Protein 4XQ7 (pdb70)

Secondary structure (DSSP, 8-state):
--GGGS-GGGHHHHIIIIISPPHHHHHHHHHHHHHHHHHHHH--EE--EE-EEEEEEEHHHHHT---TT--EEEEEEEETT--SHHHHHHHHHHHHHHHHHHHTT-HHHHTTT-EEEEEE-SSS-EEEEEEE-TTT--EEEEEEEEE---S-S--TTPPPPHHHHHHHHHH---TTHHHHHHHHHSS-HHHHHHHHHHHHHIIIIIGGGSTTS-PPPHHHHHHHHHHHHHHHHSS-SS--HHHHHHHHHHHHHTGGG-EE---SS--S-SHHHHHHHHHHHTSSSPEEB-TT-TT-BTTTTS-HHHHHHHHHHHTTSGGGB-TTS-BPPPP--

Radius of gyration: 20.7 Å; Cα contacts (8 Å, |Δi|>4): 569; chains: 1; bounding box: 48×56×46 Å

Sequence (333 aa):
QELYSTPASRLDSFVAQWLQPHREWKEEVLDAVRTVEEFLRQEHFQGQDVRVLKVVKVGSFGNGTVLRSTREVELVAFLSCFHSFQEAAKHHK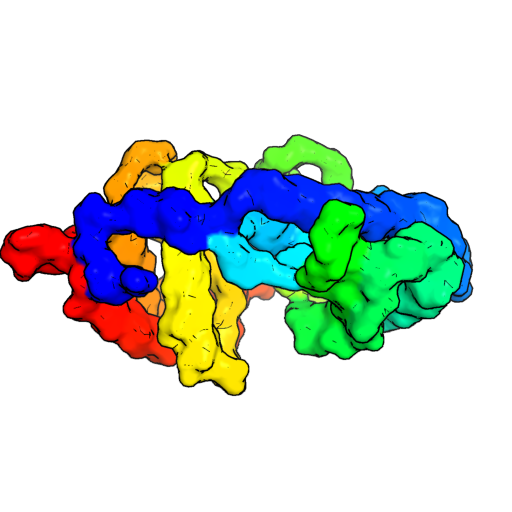DVLRLIWKTMWQSQDLLDLGLEDLRMEQRVPDALVFTIQTRGTAEPITVTIVPAYRALGPSLPNSQPPPEVYVSLIKACFPSFSELQRNFVKHRPTKLKSLLRLVKHWYQQYVKARSPRANLPPLYALELLTIYAWEMGTEEDENFMLDEGFTTVMDLLLEYEVICIYWTKYYTLHNAIIEDCVRKQLKKERPIILDPADPTLNVAEGYRWDIVAQRASQCLKQDCCYDNRENPISSWNV

Nearest PDB structures (foldseek):
  4xq7-assembly1_A  TM=1.003E+00  e=1.350E-68  Homo sapiens
  4rwo-assembly1_A  TM=9.395E-01  e=7.639E-34  Sus scrofa
  4ig8-assembly1_A  TM=9.219E-01  e=4.018E-33  Homo sapiens
  1px5-assembly2_B  TM=8.650E-01  e=1.734E-30  Sus scrofa
  1px5-assembly1_A  TM=8.543E-01  e=2.670E-28  Sus scrofa

Structure (mmC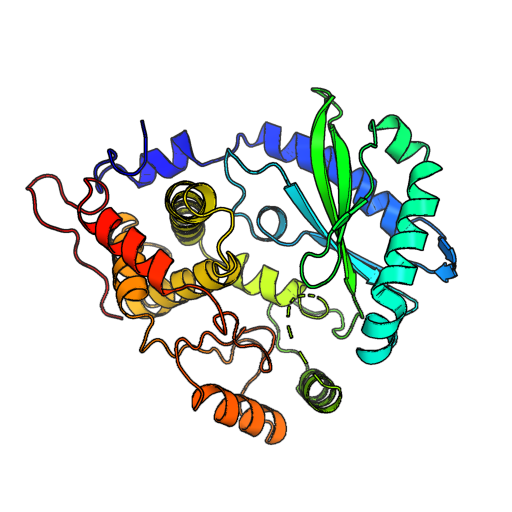IF, N/CA/C/O backbone):
data_4XQ7
#
_entry.id   4XQ7
#
_cell.length_a   54.800
_cell.length_b   57.620
_cell.length_c   64.790
_cell.angle_alpha   90.00
_cell.angle_beta   99.44
_cell.angle_gamma   90.00
#
_symmetry.space_group_name_H-M   'P 1 21 1'
#
loop_
_entity.id
_entity.type
_entity.pdbx_description
1 polymer "2'-5'-oligoadenylate synthase-like protein"
2 water water
#
loop_
_atom_site.group_PDB
_atom_site.id
_atom_site.type_symbol
_atom_site.label_atom_id
_atom_site.label_alt_id
_atom_site.label_comp_id
_atom_site.label_asym_id
_atom_site.label_entity_id
_atom_site.label_seq_id
_atom_site.pdbx_PDB_ins_code
_atom_site.Cartn_x
_atom_site.Cartn_y
_atom_site.Cartn_z
_atom_site.occupancy
_atom_site.B_iso_or_equiv
_atom_site.auth_seq_id
_atom_site.auth_comp_id
_atom_site.auth_asym_id
_atom_site.auth_atom_id
_atom_site.pdbx_PDB_model_num
ATOM 1 N N . GLN A 1 5 ? 49.587 56.759 52.372 1.00 41.94 5 GLN A N 1
ATOM 2 C CA . GLN A 1 5 ? 48.238 56.906 52.918 1.00 38.28 5 GLN A CA 1
ATOM 3 C C . GLN A 1 5 ? 47.537 55.571 53.050 1.00 34.87 5 GLN A C 1
ATOM 4 O O . GLN A 1 5 ? 47.701 54.690 52.206 1.00 30.33 5 GLN A O 1
ATOM 17 N N . GLU A 1 6 ? 46.735 55.427 54.103 1.00 26.64 6 GLU A N 1
ATOM 18 C CA . GLU A 1 6 ? 45.927 54.233 54.249 1.00 21.57 6 GLU A CA 1
ATOM 19 C C . GLU A 1 6 ? 44.551 54.544 54.818 1.00 14.25 6 GLU A C 1
ATOM 20 O O . GLU A 1 6 ? 44.287 55.647 55.317 1.00 16.22 6 GLU A O 1
ATOM 32 N N . LEU A 1 7 ? 43.663 53.560 54.741 1.00 16.99 7 LEU A N 1
ATOM 33 C CA . LEU A 1 7 ? 42.280 53.769 55.149 1.00 13.71 7 LEU A CA 1
ATOM 34 C C . LEU A 1 7 ? 42.127 54.329 56.559 1.00 13.47 7 LEU A C 1
ATOM 35 O O . LEU A 1 7 ? 41.368 55.272 56.779 1.00 15.68 7 LEU A O 1
ATOM 51 N N . TYR A 1 8 ? 42.841 53.760 57.519 1.00 13.64 8 TYR A N 1
ATOM 52 C CA . TYR A 1 8 ? 42.628 54.111 58.918 1.00 14.69 8 TYR A CA 1
ATOM 53 C C . TYR A 1 8 ? 43.052 55.548 59.199 1.00 18.57 8 TYR A C 1
ATOM 54 O O . TYR A 1 8 ? 42.566 56.151 60.154 1.00 22.22 8 TYR A O 1
ATOM 72 N N . SER A 1 9 ? 43.940 56.084 58.370 1.00 17.33 9 SER A N 1
ATOM 73 C CA . SER A 1 9 ? 44.406 57.461 58.545 1.00 17.04 9 SER A CA 1
ATOM 74 C C . SER A 1 9 ? 43.724 58.423 57.567 1.00 17.09 9 SER A C 1
ATOM 75 O O . SER A 1 9 ? 44.138 59.593 57.441 1.00 20.69 9 SER A O 1
ATOM 83 N N . THR A 1 10 ? 42.676 57.938 56.904 1.00 14.75 10 THR A N 1
ATOM 84 C CA . THR A 1 10 ? 41.857 58.757 56.006 1.00 14.32 10 THR A CA 1
ATOM 85 C C . THR A 1 10 ? 40.620 59.283 56.732 1.00 14.39 10 THR A C 1
ATOM 86 O O . THR A 1 10 ? 39.821 58.496 57.209 1.00 14.48 10 THR A O 1
ATOM 97 N N . PRO A 1 11 ? 40.477 60.609 56.857 1.00 15.40 11 PRO A N 1
ATOM 98 C CA . PRO A 1 11 ? 39.273 61.157 57.493 1.00 15.50 11 PRO A CA 1
ATOM 99 C C . PRO A 1 11 ? 38.024 60.703 56.764 1.00 14.47 11 PRO A C 1
ATOM 100 O O . PRO A 1 11 ? 38.059 60.548 55.558 1.00 15.21 11 PRO A O 1
ATOM 111 N N . ALA A 1 12 ? 36.946 60.486 57.503 1.00 18.23 12 ALA A N 1
ATOM 112 C CA . ALA A 1 12 ? 35.688 60.076 56.912 1.00 15.93 12 ALA A CA 1
ATOM 113 C C . ALA A 1 12 ? 35.303 60.974 55.735 1.00 15.06 12 ALA A C 1
ATOM 114 O O . ALA A 1 12 ? 34.791 60.481 54.712 1.00 15.89 12 ALA A O 1
ATOM 121 N N . SER A 1 13 ? 35.578 62.270 55.876 1.00 14.94 13 SER A N 1
ATOM 122 C CA . SER A 1 13 ? 35.185 63.251 54.875 1.00 15.83 13 SER A CA 1
ATOM 123 C C . SER A 1 13 ? 35.949 63.083 53.569 1.00 19.56 13 SER A C 1
ATOM 124 O O . SER A 1 13 ? 35.555 63.638 52.545 1.00 24.88 13 SER A O 1
ATOM 132 N N . ARG A 1 14 ? 37.025 62.298 53.594 1.00 18.15 14 ARG A N 1
ATOM 133 C CA . ARG A 1 14 ? 37.858 62.121 52.412 1.00 16.98 14 ARG A CA 1
ATOM 134 C C . ARG A 1 14 ? 37.745 60.720 51.810 1.00 14.87 14 ARG A C 1
ATOM 135 O O . ARG A 1 14 ? 38.513 60.340 50.921 1.00 15.54 14 ARG A O 1
ATOM 156 N N . LEU A 1 15 ? 36.771 59.943 52.255 1.00 14.48 15 LEU A N 1
ATOM 157 C CA . LEU A 1 15 ? 36.706 58.563 51.777 1.00 11.91 15 LEU A CA 1
ATOM 158 C C . LEU A 1 15 ? 36.350 58.440 50.291 1.00 12.00 15 LEU A C 1
ATOM 159 O O . LEU A 1 15 ? 36.815 57.518 49.646 1.00 12.49 15 LEU A O 1
ATOM 175 N N . ASP A 1 16 ? 35.493 59.315 49.770 1.00 14.08 16 ASP A N 1
ATOM 176 C CA . ASP A 1 16 ? 35.155 59.270 48.349 1.00 14.08 16 ASP A CA 1
ATOM 177 C C . ASP A 1 16 ? 36.447 59.404 47.521 1.00 14.32 16 ASP A C 1
ATOM 178 O O . ASP A 1 16 ? 36.663 58.666 46.575 1.00 13.50 16 ASP A O 1
ATOM 187 N N . SER A 1 17 ? 37.296 60.366 47.895 1.00 14.83 17 SER A N 1
ATOM 188 C CA . SER A 1 17 ? 38.547 60.606 47.176 1.00 14.37 17 SER A CA 1
ATOM 189 C C . SER A 1 17 ? 39.500 59.441 47.327 1.00 13.72 17 SER A C 1
ATOM 190 O O . SER A 1 17 ? 40.162 59.050 46.369 1.00 14.06 17 SER A O 1
ATOM 198 N N . PHE A 1 18 ? 39.560 58.872 48.525 1.00 17.37 18 PHE A N 1
ATOM 199 C CA . PHE A 1 18 ? 40.396 57.706 48.769 1.00 15.37 18 PHE A CA 1
ATOM 200 C C . PHE A 1 18 ? 39.991 56.557 47.860 1.00 12.72 18 PHE A C 1
ATOM 201 O O . PHE A 1 18 ? 40.837 55.929 47.231 1.00 13.08 18 PHE A O 1
ATOM 218 N N . VAL A 1 19 ? 38.701 56.243 47.809 1.00 11.98 19 VAL A N 1
ATOM 219 C CA . VAL A 1 19 ? 38.264 55.138 46.964 1.00 11.18 19 VAL A CA 1
ATOM 220 C C . VAL A 1 19 ? 38.616 55.415 45.506 1.00 11.96 19 VAL A C 1
ATOM 221 O O . VAL A 1 19 ? 39.185 54.566 44.840 1.00 13.21 19 VAL A O 1
ATOM 234 N N . ALA A 1 20 ? 38.320 56.621 45.029 1.00 12.07 20 ALA A N 1
ATOM 235 C CA . ALA A 1 20 ? 38.526 56.973 43.640 1.00 13.54 20 ALA A CA 1
ATOM 236 C C . ALA A 1 20 ? 39.991 56.969 43.253 1.00 16.17 20 ALA A C 1
ATOM 237 O O . ALA A 1 20 ? 40.342 56.582 42.142 1.00 19.01 20 ALA A O 1
ATOM 244 N N . GLN A 1 21 ? 40.843 57.458 44.148 1.00 14.15 21 GLN A N 1
ATOM 245 C CA . GLN A 1 21 ? 42.228 57.696 43.776 1.00 14.92 21 GLN A CA 1
ATOM 246 C C . GLN A 1 21 ? 43.157 56.571 44.190 1.00 13.20 21 GLN A C 1
ATOM 247 O O . GLN A 1 21 ? 44.201 56.400 43.540 1.00 15.89 21 GLN A O 1
ATOM 261 N N . TRP A 1 22 ? 42.806 55.822 45.242 1.00 12.89 22 TRP A N 1
ATOM 262 C CA . TRP A 1 22 ? 43.670 54.744 45.737 1.00 12.90 22 TRP A CA 1
ATOM 263 C C . TRP A 1 22 ? 43.168 53.341 45.451 1.00 12.39 22 TRP A C 1
ATOM 264 O O . TRP A 1 22 ? 43.981 52.418 45.352 1.00 13.04 22 TRP A O 1
ATOM 285 N N . LEU A 1 23 ? 41.855 53.154 45.357 1.00 12.29 23 LEU A N 1
ATOM 286 C CA . LEU A 1 23 ? 41.306 51.812 45.247 1.00 9.00 23 LEU A CA 1
ATOM 287 C C . LEU A 1 23 ? 40.867 51.435 43.828 1.00 12.17 23 LEU A C 1
ATOM 288 O O . LEU A 1 23 ? 40.717 50.253 43.522 1.00 13.38 23 LEU A O 1
ATOM 304 N N . GLN A 1 24 ? 40.601 52.417 42.976 1.00 12.25 24 GLN A N 1
ATOM 305 C CA . GLN A 1 24 ? 40.181 52.107 41.615 1.00 10.67 24 GLN A CA 1
ATOM 306 C C . GLN A 1 24 ? 41.371 51.635 40.772 1.00 10.92 24 GLN A C 1
ATOM 307 O O . GLN A 1 24 ? 42.457 52.209 40.822 1.00 12.82 24 GLN A O 1
ATOM 321 N N . PRO A 1 25 ? 41.181 50.546 40.018 1.00 9.33 25 PRO A N 1
ATOM 322 C CA . PRO A 1 25 ? 42.237 50.175 39.081 1.00 9.08 25 PRO A CA 1
ATOM 323 C C . PRO A 1 25 ? 42.252 51.132 37.905 1.00 9.84 25 PRO A C 1
ATOM 324 O O . PRO A 1 25 ? 41.225 51.719 37.583 1.00 10.83 25 PRO A O 1
ATOM 335 N N . HIS A 1 26 ? 43.395 51.275 37.259 1.00 9.63 26 HIS A N 1
ATOM 336 C CA . HIS A 1 26 ? 43.454 52.037 36.042 1.00 10.59 26 HIS A CA 1
ATOM 337 C C . HIS A 1 26 ? 42.610 51.358 34.967 1.00 11.35 26 HIS A C 1
ATOM 338 O O . HIS A 1 26 ? 42.716 50.168 34.768 1.00 10.86 26 HIS A O 1
ATOM 352 N N . ARG A 1 27 ? 41.787 52.117 34.263 1.00 11.79 27 ARG A N 1
ATOM 353 C CA . ARG A 1 27 ? 40.887 51.524 33.296 1.00 12.24 27 ARG A CA 1
ATOM 354 C C . ARG A 1 27 ? 41.607 50.774 32.159 1.00 11.78 27 ARG A C 1
ATOM 355 O O . ARG A 1 27 ? 41.089 49.785 31.654 1.00 11.45 27 ARG A O 1
ATOM 365 N N . GLU A 1 28 ? 42.792 51.228 31.769 1.00 11.85 28 GLU A N 1
ATOM 366 C CA . GLU A 1 28 ? 43.526 50.594 30.681 1.00 11.92 28 GLU A CA 1
ATOM 367 C C . GLU A 1 28 ? 44.185 49.308 31.185 1.00 10.36 28 GLU A C 1
ATOM 368 O O . GLU A 1 28 ? 44.344 48.367 30.428 1.00 10.26 28 GLU A O 1
ATOM 380 N N . TRP A 1 29 ? 44.581 49.284 32.448 1.00 9.50 29 TRP A N 1
ATOM 381 C CA . TRP A 1 29 ? 45.088 48.057 33.046 1.00 8.49 29 TRP A CA 1
ATOM 382 C C . TRP A 1 29 ? 43.986 47.019 33.062 1.00 11.98 29 TRP A C 1
ATOM 383 O O . TRP A 1 29 ? 44.218 45.864 32.709 1.00 11.26 29 TRP A O 1
ATOM 404 N N . LYS A 1 30 ? 42.775 47.424 33.431 1.00 8.23 30 LYS A N 1
ATOM 405 C CA . LYS A 1 30 ? 41.658 46.473 33.483 1.00 8.25 30 LYS A CA 1
ATOM 406 C C . LYS A 1 30 ? 41.416 45.910 32.075 1.00 11.57 30 LYS A C 1
ATOM 407 O O . LYS A 1 30 ? 41.221 44.702 31.896 1.00 10.41 30 LYS A O 1
ATOM 426 N N . GLU A 1 31 ? 41.470 46.766 31.068 1.00 10.72 31 GLU A N 1
ATOM 427 C CA . GLU A 1 31 ? 41.221 46.325 29.695 1.00 9.99 31 GLU A CA 1
ATOM 428 C C . GLU A 1 31 ? 42.326 45.364 29.250 1.00 10.82 31 GLU A C 1
ATOM 429 O O . GLU A 1 31 ? 42.063 44.399 28.535 1.00 12.78 31 GLU A O 1
ATOM 441 N N . GLU A 1 32 ? 43.552 45.615 29.695 1.00 11.43 32 GLU A N 1
ATOM 442 C CA . GLU A 1 32 ? 44.695 44.757 29.383 1.00 10.99 32 GLU A CA 1
ATOM 443 C C . GLU A 1 32 ? 44.451 43.363 29.932 1.00 9.86 32 GLU A C 1
ATOM 444 O O . GLU A 1 32 ? 44.673 42.345 29.250 1.00 11.05 32 GLU A O 1
ATOM 456 N N . VAL A 1 33 ? 43.972 43.316 31.172 1.00 8.60 33 VAL A N 1
ATOM 457 C CA . VAL A 1 33 ? 43.678 42.049 31.794 1.00 7.14 33 VAL A CA 1
ATOM 458 C C . VAL A 1 33 ? 42.538 41.350 31.079 1.00 10.09 33 VAL A C 1
ATOM 459 O O . VAL A 1 33 ? 42.640 40.156 30.763 1.00 11.37 33 VAL A O 1
ATOM 472 N N . LEU A 1 34 ? 41.450 42.065 30.816 1.00 9.77 34 LEU A N 1
ATOM 473 C CA . LEU A 1 34 ? 40.314 41.410 30.167 1.00 9.96 34 LEU A CA 1
ATOM 474 C C . LEU A 1 34 ? 40.644 40.921 28.766 1.00 11.12 34 LEU A C 1
ATOM 475 O O . LEU A 1 34 ? 40.089 39.917 28.338 1.00 12.28 34 LEU A O 1
ATOM 491 N N . ASP A 1 35 ? 41.524 41.622 28.044 1.00 10.18 35 ASP A N 1
ATOM 492 C CA . ASP A 1 35 ? 41.966 41.168 26.721 1.00 10.97 35 ASP A CA 1
ATOM 493 C C . ASP A 1 35 ? 42.640 39.780 26.792 1.00 11.62 35 ASP A C 1
ATOM 494 O O . ASP A 1 35 ? 42.445 38.936 25.902 1.00 12.45 35 ASP A O 1
ATOM 503 N N . ALA A 1 36 ? 43.436 39.546 27.830 1.00 9.46 36 ALA A N 1
ATOM 504 C CA . ALA A 1 36 ? 44.091 38.256 27.983 1.00 9.74 36 ALA A CA 1
ATOM 505 C C . ALA A 1 36 ? 43.086 37.194 28.388 1.00 9.76 36 ALA A C 1
ATOM 506 O O . ALA A 1 36 ? 43.089 36.074 27.848 1.00 10.34 36 ALA A O 1
ATOM 513 N N . VAL A 1 37 ? 42.201 37.543 29.309 1.00 9.61 37 VAL A N 1
ATOM 514 C CA . VAL A 1 37 ? 41.179 36.619 29.782 1.00 10.34 37 VAL A CA 1
ATOM 515 C C . VAL A 1 37 ? 40.240 36.214 28.648 1.00 9.97 37 VAL A C 1
ATOM 516 O O . VAL A 1 37 ? 39.773 35.058 28.621 1.00 10.55 37 VAL A O 1
ATOM 529 N N . ARG A 1 38 ? 39.960 37.124 27.716 1.00 9.86 38 ARG A N 1
ATOM 530 C CA . ARG A 1 38 ? 39.114 36.813 26.577 1.00 9.56 38 ARG A CA 1
ATOM 531 C C . ARG A 1 38 ? 39.635 35.594 25.813 1.00 11.28 38 ARG A C 1
ATOM 532 O O . ARG A 1 38 ? 38.855 34.777 25.341 1.00 13.16 38 ARG A O 1
ATOM 553 N N . THR A 1 39 ? 40.950 35.457 25.720 1.00 10.70 39 THR A N 1
ATOM 554 C CA . THR A 1 39 ? 41.541 34.345 25.002 1.00 12.89 39 THR A CA 1
ATOM 555 C C . THR A 1 39 ? 41.242 33.038 25.734 1.00 11.84 39 THR A C 1
ATOM 556 O O . THR A 1 39 ? 41.013 32.005 25.106 1.00 12.08 39 THR A O 1
ATOM 567 N N . VAL A 1 40 ? 41.264 33.065 27.059 1.00 11.01 40 VAL A N 1
ATOM 568 C CA . VAL A 1 40 ? 40.878 31.881 27.843 1.00 10.64 40 VAL A CA 1
ATOM 569 C C . VAL A 1 40 ? 39.392 31.547 27.591 1.00 9.39 40 VAL A C 1
ATOM 570 O O . VAL A 1 40 ? 39.015 30.373 27.399 1.00 10.30 40 VAL A O 1
ATOM 583 N N . GLU A 1 41 ? 38.545 32.562 27.632 1.00 9.15 41 GLU A N 1
ATOM 584 C CA . GLU A 1 41 ? 37.116 32.385 27.425 1.00 8.12 41 GLU A CA 1
ATOM 585 C C . GLU A 1 41 ? 36.852 31.788 26.063 1.00 11.31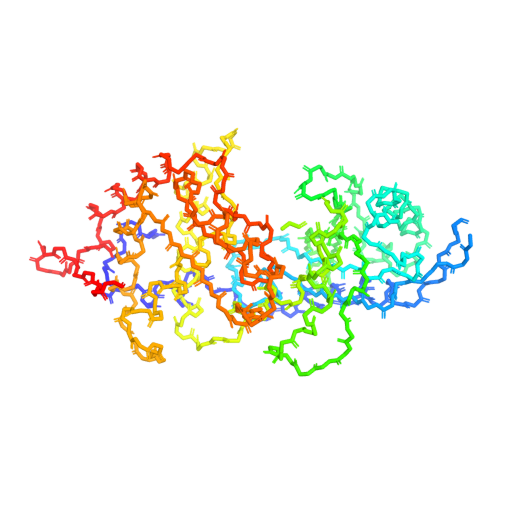 41 GLU A C 1
ATOM 586 O O . GLU A 1 41 ? 36.036 30.875 25.944 1.00 11.67 41 GLU A O 1
ATOM 598 N N . GLU A 1 42 ? 37.531 32.311 25.036 1.00 11.03 42 GLU A N 1
ATOM 599 C CA . GLU A 1 42 ? 37.363 31.808 23.674 1.00 12.77 42 GLU A CA 1
ATOM 600 C C . GLU A 1 42 ? 37.847 30.355 23.559 1.00 10.36 42 GLU A C 1
ATOM 601 O O . GLU A 1 42 ? 37.199 29.524 22.910 1.00 12.64 42 GLU A O 1
ATOM 613 N N . PHE A 1 43 ? 38.966 30.060 24.196 1.00 9.91 43 PHE A N 1
ATOM 614 C CA . PHE A 1 43 ? 39.484 28.710 24.216 1.00 10.29 43 PHE A CA 1
ATOM 615 C C . PHE A 1 43 ? 38.442 27.770 24.772 1.00 10.90 43 PHE A C 1
ATOM 616 O O . PHE A 1 43 ? 38.130 26.754 24.152 1.00 12.35 43 PHE A O 1
ATOM 633 N N . LEU A 1 44 ? 37.882 28.123 25.919 1.00 11.43 44 LEU A N 1
ATOM 634 C CA . LEU A 1 44 ? 36.930 27.249 26.555 1.00 9.00 44 LEU A CA 1
ATOM 635 C C . LEU A 1 44 ? 35.705 27.020 25.673 1.00 11.56 44 LEU A C 1
ATOM 636 O O . LEU A 1 44 ? 35.234 25.891 25.564 1.00 12.73 44 LEU A O 1
ATOM 652 N N . ARG A 1 45 ? 35.170 28.083 25.069 1.00 10.45 45 ARG A N 1
ATOM 653 C CA . ARG A 1 45 ? 33.974 27.944 24.259 1.00 12.08 45 ARG A CA 1
ATOM 654 C C . ARG A 1 45 ? 34.203 27.155 22.972 1.00 15.40 45 ARG A C 1
ATOM 655 O O . ARG A 1 45 ? 33.311 26.477 22.506 1.00 13.50 45 ARG A O 1
ATOM 676 N N . GLN A 1 46 ? 35.392 27.263 22.387 1.00 12.88 46 GLN A N 1
ATOM 677 C CA . GLN A 1 46 ? 35.638 26.696 21.066 1.00 13.82 46 GLN A CA 1
ATOM 678 C C . GLN A 1 46 ? 36.223 25.280 21.061 1.00 13.64 46 GLN A C 1
ATOM 679 O O . GLN A 1 46 ? 36.110 24.576 20.066 1.00 15.54 46 GLN A O 1
ATOM 693 N N . GLU A 1 47 ? 36.846 24.870 22.165 1.00 14.39 47 GLU A N 1
ATOM 694 C CA . GLU A 1 47 ? 37.589 23.622 22.187 1.00 15.14 47 GLU A CA 1
ATOM 695 C C . GLU A 1 47 ? 36.683 22.396 22.279 1.00 15.55 47 GLU A C 1
ATOM 696 O O . GLU A 1 47 ? 35.764 22.357 23.090 1.00 13.87 47 GLU A O 1
ATOM 708 N N . HIS A 1 48 ? 36.954 21.403 21.432 1.00 17.32 48 HIS A N 1
ATOM 709 C CA . HIS A 1 48 ? 36.316 20.105 21.541 1.00 17.03 48 HIS A CA 1
ATOM 710 C C . HIS A 1 48 ? 37.157 19.260 22.469 1.00 18.66 48 HIS A C 1
ATOM 711 O O . HIS A 1 48 ? 38.136 18.644 22.048 1.00 21.49 48 HIS A O 1
ATOM 725 N N . PHE A 1 49 ? 36.790 19.257 23.744 1.00 14.24 49 PHE A N 1
ATOM 726 C CA . PHE A 1 49 ? 37.540 18.537 24.755 1.00 14.66 49 PHE A CA 1
ATOM 727 C C . PHE A 1 49 ? 37.312 17.033 24.613 1.00 18.30 49 PHE A C 1
ATOM 728 O O . PHE A 1 49 ? 36.177 16.570 24.455 1.00 18.38 49 PHE A O 1
ATOM 745 N N . GLN A 1 50 ? 38.389 16.260 24.666 1.00 17.31 50 GLN A N 1
ATOM 746 C CA . GLN A 1 50 ? 38.270 14.835 24.410 1.00 18.87 50 GLN A CA 1
ATOM 747 C C . GLN A 1 50 ? 38.356 14.094 25.722 1.00 24.35 50 GLN A C 1
ATOM 748 O O . GLN A 1 50 ? 39.438 13.815 26.208 1.00 26.27 50 GLN A O 1
ATOM 762 N N . GLY A 1 51 ? 37.179 13.815 26.294 1.00 33.24 51 GLY A N 1
ATOM 763 C CA . GLY A 1 51 ? 37.070 13.140 27.574 1.00 30.26 51 GLY A CA 1
ATOM 764 C C . GLY A 1 51 ? 37.320 11.646 27.491 1.00 22.91 51 GLY A C 1
ATOM 765 O O . GLY A 1 51 ? 36.558 10.858 26.882 1.00 24.28 51 GLY A O 1
ATOM 769 N N . GLN A 1 57 ? 33.678 10.986 26.184 1.00 37.31 57 GLN A N 1
ATOM 770 C CA . GLN A 1 57 ? 32.818 11.669 25.219 1.00 37.91 57 GLN A CA 1
ATOM 771 C C . GLN A 1 57 ? 33.422 13.002 24.786 1.00 35.50 57 GLN A C 1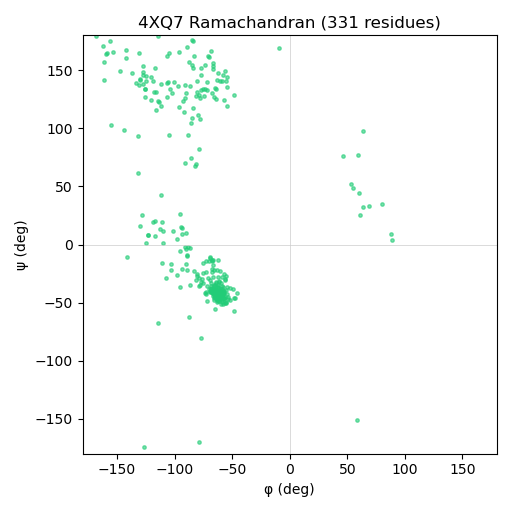
ATOM 772 O O . GLN A 1 57 ? 34.387 13.457 25.405 1.00 38.00 57 GLN A O 1
ATOM 778 N N . ASP A 1 58 ? 32.836 13.601 23.731 1.00 21.03 58 ASP A N 1
ATOM 779 C CA . ASP A 1 58 ? 33.171 14.942 23.207 1.00 26.94 58 ASP A CA 1
ATOM 780 C C . ASP A 1 58 ? 32.554 16.043 24.064 1.00 29.58 58 ASP A C 1
ATOM 781 O O . ASP A 1 58 ? 31.353 16.314 23.980 1.00 30.77 58 ASP A O 1
ATOM 786 N N . VAL A 1 59 ? 33.381 16.733 24.819 1.00 15.86 59 VAL A N 1
ATOM 787 C CA . VAL A 1 59 ? 32.886 17.602 25.855 1.00 15.21 59 VAL A CA 1
ATOM 788 C C . VAL A 1 59 ? 33.024 19.052 25.419 1.00 15.02 59 VAL A C 1
ATOM 789 O O . VAL A 1 59 ? 34.026 19.437 24.834 1.00 15.11 59 VAL A O 1
ATOM 801 N N . ARG A 1 60 ? 32.015 19.861 25.721 1.00 14.07 60 ARG A N 1
ATOM 802 C CA . ARG A 1 60 ? 32.061 21.282 25.402 1.00 13.36 60 ARG A CA 1
ATOM 803 C C . ARG A 1 60 ? 31.758 22.114 26.631 1.00 12.99 60 ARG A C 1
ATOM 804 O O . ARG A 1 60 ? 31.013 21.705 27.514 1.00 13.75 60 ARG A O 1
ATOM 825 N N . VAL A 1 61 ? 32.359 23.294 26.680 1.00 11.02 61 VAL A N 1
ATOM 826 C CA . VAL A 1 61 ? 31.943 24.335 27.609 1.00 10.99 61 VAL A CA 1
ATOM 827 C C . VAL A 1 61 ? 30.929 25.172 26.875 1.00 10.62 61 VAL A C 1
ATOM 828 O O . VAL A 1 61 ? 31.249 25.832 25.882 1.00 15.03 61 VAL A O 1
ATOM 841 N N . LEU A 1 62 ? 29.688 25.131 27.352 1.00 12.35 62 LEU A N 1
ATOM 842 C CA . LEU A 1 62 ? 28.575 25.749 26.643 1.00 14.06 62 LEU A CA 1
ATOM 843 C C . LEU A 1 62 ? 28.445 27.224 26.924 1.00 15.65 62 LEU A C 1
ATOM 844 O O . LEU A 1 62 ? 27.849 27.939 26.135 1.00 16.87 62 LEU A O 1
ATOM 860 N N . LYS A 1 63 ? 28.987 27.670 28.061 1.00 12.89 63 LYS A N 1
ATOM 861 C CA . LYS A 1 63 ? 28.921 29.064 28.456 1.00 12.69 63 LYS A CA 1
ATOM 862 C C . LYS A 1 63 ? 29.999 29.310 29.503 1.00 14.90 63 LYS A C 1
ATOM 863 O O . LYS A 1 63 ? 30.255 28.443 30.344 1.00 11.98 63 LYS A O 1
ATOM 882 N N . VAL A 1 64 ? 30.639 30.473 29.429 1.00 13.30 64 VAL A N 1
ATOM 883 C CA . VAL A 1 64 ? 31.669 30.905 30.391 1.00 11.89 64 VAL A CA 1
ATOM 884 C C . VAL A 1 64 ? 31.258 32.246 30.936 1.00 11.48 64 VAL A C 1
ATOM 885 O O . VAL A 1 64 ? 30.835 33.130 30.172 1.00 15.53 64 VAL A O 1
ATOM 898 N N . VAL A 1 65 ? 31.340 32.396 32.254 1.00 10.00 65 VAL A N 1
ATOM 899 C CA . VAL A 1 65 ? 30.933 33.639 32.878 1.00 10.77 65 VAL A CA 1
ATOM 900 C C . VAL A 1 65 ? 32.009 34.097 33.831 1.00 12.08 65 VAL A C 1
ATOM 901 O O . VAL A 1 65 ? 32.598 33.312 34.587 1.00 12.27 65 VAL A O 1
ATOM 914 N N . LYS A 1 66 ? 32.271 35.388 33.780 1.00 11.10 66 LYS A N 1
ATOM 915 C CA . LYS A 1 66 ? 33.176 36.003 34.743 1.00 10.81 66 LYS A CA 1
ATOM 916 C C . LYS A 1 66 ? 32.410 36.246 36.032 1.00 9.66 66 LYS A C 1
ATOM 917 O O . LYS A 1 66 ? 31.309 36.785 36.001 1.00 12.84 66 LYS A O 1
ATOM 936 N N . VAL A 1 67 ? 32.986 35.850 37.160 1.00 9.04 67 VAL A N 1
ATOM 937 C CA . VAL A 1 67 ? 32.359 36.039 38.453 1.00 11.04 67 VAL A CA 1
ATOM 938 C C . VAL A 1 67 ? 33.339 36.762 39.356 1.00 10.56 67 VAL A C 1
ATOM 939 O O . VAL A 1 67 ? 34.387 37.225 38.891 1.00 10.73 67 VAL A O 1
ATOM 952 N N . GLY A 1 68 ? 32.991 36.914 40.626 1.00 11.77 68 GLY A N 1
ATOM 953 C CA . GLY A 1 68 ? 33.827 37.710 41.521 1.00 14.01 68 GLY A CA 1
ATOM 954 C C . GLY A 1 68 ? 33.990 39.131 41.019 1.00 10.49 68 GLY A C 1
ATOM 955 O O . GLY A 1 68 ? 33.103 39.646 40.343 1.00 10.13 68 GLY A O 1
ATOM 959 N N . SER A 1 69 ? 35.129 39.748 41.349 1.00 9.13 69 SER A N 1
ATOM 960 C CA . SER A 1 69 ? 35.273 41.196 41.208 1.00 8.73 69 SER A CA 1
ATOM 961 C C . SER A 1 69 ? 35.190 41.613 39.735 1.00 9.76 69 SER A C 1
ATOM 962 O O . SER A 1 69 ? 34.571 42.641 39.432 1.00 11.36 69 SER A O 1
ATOM 970 N N . PHE A 1 70 ? 35.759 40.832 38.815 1.00 12.56 70 PHE A N 1
ATOM 971 C CA . PHE A 1 70 ? 35.710 41.202 37.402 1.00 12.99 70 PHE A CA 1
ATOM 972 C C . PHE A 1 70 ? 34.318 41.004 36.824 1.00 16.37 70 PHE A C 1
ATOM 973 O O . PHE A 1 70 ? 33.927 41.647 35.853 1.00 16.65 70 PHE A O 1
ATOM 990 N N . GLY A 1 71 ? 33.553 40.134 37.455 1.00 11.68 71 GLY A N 1
ATOM 991 C CA . GLY A 1 71 ? 32.199 39.897 37.033 1.00 11.68 71 GLY A CA 1
ATOM 992 C C . GLY A 1 71 ? 31.197 40.925 37.533 1.00 10.18 71 GLY A C 1
ATOM 993 O O . GLY A 1 71 ? 30.189 41.169 36.871 1.00 11.69 71 GLY A O 1
ATOM 997 N N . ASN A 1 72 ? 31.441 41.513 38.700 1.00 11.10 72 ASN A N 1
ATOM 998 C CA . ASN A 1 72 ? 30.434 42.385 39.304 1.00 10.35 72 ASN A CA 1
ATOM 999 C C . ASN A 1 72 ? 30.868 43.843 39.473 1.00 11.07 72 ASN A C 1
ATOM 1000 O O . ASN A 1 72 ? 30.149 44.644 40.046 1.00 13.58 72 ASN A O 1
ATOM 1011 N N . GLY A 1 73 ? 32.029 44.190 38.925 1.00 12.94 73 GLY A N 1
ATOM 1012 C CA . GLY A 1 73 ? 32.414 45.576 38.857 1.00 10.95 73 GLY A CA 1
ATOM 1013 C C . GLY A 1 73 ? 32.985 46.141 40.146 1.00 13.26 73 GLY A C 1
ATOM 1014 O O . GLY A 1 73 ? 32.755 47.306 40.467 1.00 14.94 73 GLY A O 1
ATOM 1018 N N . THR A 1 74 ? 33.717 45.315 40.888 1.00 11.81 74 THR A N 1
ATOM 1019 C CA . THR A 1 74 ? 34.325 45.743 42.145 1.00 10.69 74 THR A CA 1
ATOM 1020 C C . THR A 1 74 ? 35.819 45.424 42.173 1.00 9.84 74 THR A C 1
ATOM 1021 O O . THR A 1 74 ? 36.428 45.277 43.233 1.00 13.73 74 THR A O 1
ATOM 1032 N N . VAL A 1 75 ? 36.418 45.338 40.998 1.00 10.28 75 VAL A N 1
ATOM 1033 C CA . VAL A 1 75 ? 37.868 45.182 40.884 1.00 9.40 75 VAL A CA 1
ATOM 1034 C C . VAL A 1 75 ? 38.572 46.302 41.645 1.00 9.54 75 VAL A C 1
ATOM 1035 O O . VAL A 1 75 ? 38.202 47.466 41.534 1.00 10.33 75 VAL A O 1
ATOM 1048 N N . LEU A 1 76 ? 39.613 45.930 42.407 1.00 9.27 76 LEU A N 1
ATOM 1049 C CA . LEU A 1 76 ? 40.408 46.855 43.161 1.00 9.71 76 LEU A CA 1
ATOM 1050 C C . LEU A 1 76 ? 41.769 47.031 42.504 1.00 9.54 76 LEU A C 1
ATOM 1051 O O . LEU A 1 76 ? 42.193 46.190 41.712 1.00 9.02 76 LEU A O 1
ATOM 1067 N N . ARG A 1 77 ? 42.443 48.112 42.875 1.00 10.05 77 ARG A N 1
ATOM 1068 C CA . ARG A 1 77 ? 43.844 48.307 42.510 1.00 10.05 77 ARG A CA 1
ATOM 1069 C C . ARG A 1 77 ? 44.662 47.045 42.738 1.00 12.60 77 ARG A C 1
ATOM 1070 O O . ARG A 1 77 ? 45.525 46.706 41.930 1.00 9.32 77 ARG A O 1
ATOM 1091 N N . SER A 1 78 ? 44.416 46.374 43.865 1.00 9.58 78 SER A N 1
ATOM 1092 C CA . SER A 1 78 ? 45.213 45.206 44.243 1.00 9.28 78 SER A CA 1
ATOM 1093 C C . SER A 1 78 ? 44.754 43.857 43.667 1.00 9.79 78 SER A C 1
ATOM 1094 O O . SER A 1 78 ? 45.421 42.834 43.889 1.00 12.52 78 SER A O 1
ATOM 1102 N N . THR A 1 79 ? 43.647 43.833 42.931 1.00 8.73 79 THR A N 1
ATOM 1103 C CA . THR A 1 79 ? 43.123 42.557 42.393 1.00 8.92 79 THR A CA 1
ATOM 1104 C C . THR A 1 79 ? 44.063 41.945 41.369 1.00 10.39 79 THR A C 1
ATOM 1105 O O . THR A 1 79 ? 44.418 42.599 40.394 1.00 11.41 79 THR A O 1
ATOM 1116 N N . ARG A 1 80 ? 44.436 40.672 41.570 1.00 9.69 80 ARG A N 1
ATOM 1117 C CA . ARG A 1 80 ? 45.320 39.981 40.625 1.00 9.49 80 ARG A CA 1
ATOM 1118 C C . ARG A 1 80 ? 44.782 38.616 40.208 1.00 12.74 80 ARG A C 1
ATOM 1119 O O . ARG A 1 80 ? 45.543 37.789 39.710 1.00 13.76 80 ARG A O 1
ATOM 1140 N N . GLU A 1 81 ? 43.500 38.362 40.453 1.00 8.65 81 GLU A N 1
ATOM 1141 C CA . GLU A 1 81 ? 42.852 37.130 40.031 1.00 9.39 81 GLU A CA 1
ATOM 1142 C C . GLU A 1 81 ? 41.545 37.421 39.293 1.00 12.24 81 GLU A C 1
ATOM 1143 O O . GLU A 1 81 ? 40.797 38.331 39.680 1.00 12.74 81 GLU A O 1
ATOM 1155 N N . VAL A 1 82 ? 41.270 36.632 38.255 1.00 8.10 82 VAL A N 1
ATOM 1156 C CA . VAL A 1 82 ? 40.042 36.705 37.498 1.00 7.36 82 VAL A CA 1
ATOM 1157 C C . VAL A 1 82 ? 39.363 35.341 37.605 1.00 10.06 82 VAL A C 1
ATOM 1158 O O . VAL A 1 82 ? 39.954 34.312 37.268 1.00 10.70 82 VAL A O 1
ATOM 1171 N N . GLU A 1 83 ? 38.121 35.333 38.064 1.00 8.63 83 GLU A N 1
ATOM 1172 C CA . GLU A 1 83 ? 37.396 34.091 38.308 1.00 8.56 83 GLU A CA 1
ATOM 1173 C C . GLU A 1 83 ? 36.407 33.808 37.187 1.00 10.58 83 GLU A C 1
ATOM 1174 O O . GLU A 1 83 ? 35.602 34.691 36.827 1.00 10.87 83 GLU A O 1
ATOM 1186 N N . LEU A 1 84 ? 36.452 32.581 36.666 1.00 8.75 84 LEU A N 1
ATOM 1187 C CA . LEU A 1 84 ? 35.544 32.104 35.632 1.00 8.45 84 LEU A CA 1
ATOM 1188 C C . LEU A 1 84 ? 34.758 30.882 36.108 1.00 9.98 84 LEU A C 1
ATOM 1189 O O . LEU A 1 84 ? 35.287 30.019 36.806 1.00 9.73 84 LEU A O 1
ATOM 1205 N N . VAL A 1 85 ? 33.514 30.801 35.678 1.00 8.76 85 VAL A N 1
ATOM 1206 C CA . VAL A 1 85 ? 32.698 29.592 35.816 1.00 10.24 85 VAL A CA 1
ATOM 1207 C C . VAL A 1 85 ? 32.394 29.094 34.412 1.00 11.59 85 VAL A C 1
ATOM 1208 O O . VAL A 1 85 ? 31.986 29.869 33.530 1.00 10.32 85 VAL A O 1
ATOM 1221 N N . ALA A 1 86 ? 32.625 27.792 34.216 1.00 10.20 86 ALA A N 1
ATOM 1222 C CA . ALA A 1 86 ? 32.421 27.112 32.938 1.00 10.29 86 ALA A CA 1
ATOM 1223 C C . ALA A 1 86 ? 31.281 26.127 33.082 1.00 11.09 86 ALA A C 1
ATOM 1224 O O . ALA A 1 86 ? 31.320 25.269 33.940 1.00 13.03 86 ALA A O 1
ATOM 1231 N N . PHE A 1 87 ? 30.259 26.282 32.248 1.00 8.87 87 PHE A N 1
ATOM 1232 C CA . PHE A 1 87 ? 29.101 25.400 32.271 1.00 10.26 87 PHE A CA 1
ATOM 1233 C C . PHE A 1 87 ? 29.336 24.274 31.276 1.00 12.71 87 PHE A C 1
ATOM 1234 O O . PHE A 1 87 ? 29.592 24.506 30.096 1.00 13.47 87 PHE A O 1
ATOM 1251 N N . LEU A 1 88 ? 29.264 23.039 31.769 1.00 11.97 88 LEU A N 1
ATOM 1252 C CA . LEU A 1 88 ? 29.685 21.884 30.978 1.00 14.06 88 LEU A CA 1
ATOM 1253 C C . LEU A 1 88 ? 28.594 21.078 30.321 1.00 12.82 88 LEU A C 1
ATOM 1254 O O . LEU A 1 88 ? 27.549 20.792 30.908 1.00 15.37 88 LEU A O 1
ATOM 1270 N N . SER A 1 89 ? 28.870 20.670 29.090 1.00 10.86 89 SER A N 1
ATOM 1271 C CA . SER A 1 89 ? 27.896 19.921 28.320 1.00 11.70 89 SER A CA 1
ATOM 1272 C C . SER A 1 89 ? 27.598 18.548 28.904 1.00 14.52 89 SER A C 1
ATOM 1273 O O . SER A 1 89 ? 26.544 17.985 28.642 1.00 15.75 89 SER A O 1
ATOM 1281 N N . CYS A 1 90 ? 28.520 18.027 29.704 1.00 13.25 90 CYS A N 1
ATOM 1282 C CA . CYS A 1 90 ? 28.457 16.641 30.135 1.00 12.38 90 CYS A CA 1
ATOM 1283 C C . CYS A 1 90 ? 27.843 16.509 31.523 1.00 15.47 90 CYS A C 1
ATOM 1284 O O . CYS A 1 90 ? 27.805 15.422 32.081 1.00 18.15 90 CYS A O 1
ATOM 1292 N N . PHE A 1 91 ? 27.368 17.617 32.087 1.00 13.43 91 PHE A N 1
ATOM 1293 C CA . PHE A 1 91 ? 26.639 17.560 33.349 1.00 15.05 91 PHE A CA 1
ATOM 1294 C C . PHE A 1 91 ? 25.160 17.782 33.084 1.00 15.46 91 PHE A C 1
ATOM 1295 O O . PHE A 1 91 ? 24.786 18.806 32.487 1.00 15.97 91 PHE A O 1
ATOM 1312 N N . HIS A 1 92 ? 24.332 16.855 33.569 1.00 17.15 92 HIS A N 1
ATOM 1313 C CA . HIS A 1 92 ? 22.884 16.941 33.402 1.00 16.12 92 HIS A CA 1
ATOM 1314 C C . HIS A 1 92 ? 22.105 16.927 34.705 1.00 19.71 92 HIS A C 1
ATOM 1315 O O . HIS A 1 92 ? 20.874 16.855 34.697 1.00 18.28 92 HIS A O 1
ATOM 1329 N N . SER A 1 93 ? 22.825 17.002 35.818 1.00 15.41 93 SER A N 1
ATOM 1330 C CA . SER A 1 93 ? 22.219 17.114 37.133 1.00 17.82 93 SER A CA 1
ATOM 1331 C C . SER A 1 93 ? 23.250 17.673 38.089 1.00 15.19 93 SER A C 1
ATOM 1332 O O . SER A 1 93 ? 24.439 17.654 37.799 1.00 15.16 93 SER A O 1
ATOM 1340 N N . PHE A 1 94 ? 22.787 18.153 39.238 1.00 17.40 94 PHE A N 1
ATOM 1341 C CA . PHE A 1 94 ? 23.697 18.581 40.291 1.00 15.47 94 PHE A CA 1
ATOM 1342 C C . PHE A 1 94 ? 24.627 17.448 40.689 1.00 16.77 94 PHE A C 1
ATOM 1343 O O . PHE A 1 94 ? 25.821 17.685 40.900 1.00 19.49 94 PHE A O 1
ATOM 1360 N N . GLN A 1 95 ? 24.067 16.237 40.794 1.00 19.37 95 GLN A N 1
ATOM 1361 C CA . GLN A 1 95 ? 24.803 15.062 41.235 1.00 19.35 95 GLN A CA 1
ATOM 1362 C C . GLN A 1 95 ? 25.932 14.737 40.251 1.00 18.20 95 GLN A C 1
ATOM 1363 O O . GLN A 1 95 ? 27.031 14.386 40.660 1.00 16.46 95 GLN A O 1
ATOM 1377 N N . GLU A 1 96 ? 25.669 14.880 38.957 1.00 17.66 96 GLU A N 1
ATOM 1378 C CA . GLU A 1 96 ? 26.688 14.556 37.954 1.00 16.74 96 GLU A CA 1
ATOM 1379 C C . GLU A 1 96 ? 27.840 15.541 38.015 1.00 17.12 96 GLU A C 1
ATOM 1380 O O . GLU A 1 96 ? 29.002 15.140 37.905 1.00 16.60 96 GLU A O 1
ATOM 1392 N N . ALA A 1 97 ? 27.528 16.827 38.195 1.00 15.41 97 ALA A N 1
ATOM 1393 C CA . ALA A 1 97 ? 28.548 17.855 38.315 1.00 13.16 97 ALA A CA 1
ATOM 1394 C C . ALA A 1 97 ? 29.424 17.548 39.514 1.00 15.07 97 ALA A C 1
ATOM 1395 O O . ALA A 1 97 ? 30.646 17.633 39.437 1.00 14.72 97 ALA A O 1
ATOM 1402 N N . ALA A 1 98 ? 28.805 17.170 40.625 1.00 17.09 98 ALA A N 1
ATOM 1403 C CA . ALA A 1 98 ? 29.577 16.919 41.834 1.00 17.62 98 ALA A CA 1
ATOM 1404 C C . ALA A 1 98 ? 30.505 15.729 41.640 1.00 17.57 98 ALA A C 1
ATOM 1405 O O . ALA A 1 98 ? 31.666 15.770 42.050 1.00 21.21 98 ALA A O 1
ATOM 1412 N N . LYS A 1 99 ? 30.015 14.687 40.985 1.00 16.37 99 LYS A N 1
ATOM 1413 C CA . LYS A 1 99 ? 30.797 13.463 40.826 1.00 18.64 99 LYS A CA 1
ATOM 1414 C C . LYS A 1 99 ? 31.998 13.650 39.909 1.00 19.74 99 LYS A C 1
ATOM 1415 O O . LYS A 1 99 ? 33.078 13.089 40.160 1.00 16.70 99 LYS A O 1
ATOM 1434 N N . HIS A 1 100 ? 31.810 14.453 38.861 1.00 14.02 100 HIS A N 1
ATOM 1435 C CA . HIS A 1 100 ? 32.795 14.567 37.779 1.00 11.74 100 HIS A CA 1
ATOM 1436 C C . HIS A 1 100 ? 33.480 15.929 37.712 1.00 12.91 100 HIS A C 1
ATOM 1437 O O . HIS A 1 100 ? 34.161 16.248 36.731 1.00 14.18 100 HIS A O 1
ATOM 1451 N N . HIS A 1 101 ? 33.308 16.722 38.773 1.00 12.25 101 HIS A N 1
ATOM 1452 C CA . HIS A 1 101 ? 33.953 18.026 38.919 1.00 11.70 101 HIS A CA 1
ATOM 1453 C C . HIS A 1 101 ? 35.462 17.984 38.635 1.00 14.88 101 HIS A C 1
ATOM 1454 O O . HIS A 1 101 ? 35.968 18.724 37.778 1.00 12.35 101 HIS A O 1
ATOM 1468 N N . LYS A 1 102 ? 36.182 17.143 39.372 1.00 13.56 102 LYS A N 1
ATOM 1469 C CA . LYS A 1 102 ? 37.632 17.072 39.221 1.00 12.80 102 LYS A CA 1
ATOM 1470 C C . LYS A 1 102 ? 38.023 16.481 37.878 1.00 14.72 102 LYS A C 1
ATOM 1471 O O . LYS A 1 102 ? 38.983 16.944 37.263 1.00 15.00 102 LYS A O 1
ATOM 1490 N N . ASP A 1 103 ? 37.275 15.479 37.423 1.00 13.23 103 ASP A N 1
ATOM 1491 C CA . ASP A 1 103 ? 37.497 14.866 36.111 1.00 17.21 103 ASP A CA 1
ATOM 1492 C C . ASP A 1 103 ? 37.540 15.952 35.046 1.00 12.70 103 ASP A C 1
ATOM 1493 O O . ASP A 1 103 ? 38.417 15.965 34.170 1.00 14.08 103 ASP A O 1
ATOM 1502 N N . VAL A 1 104 ? 36.563 16.853 35.088 1.00 9.50 104 VAL A N 1
ATOM 1503 C CA . VAL A 1 104 ? 36.478 17.899 34.082 1.00 10.11 104 VAL A CA 1
ATOM 1504 C C . VAL A 1 104 ? 37.623 18.904 34.181 1.00 9.77 104 VAL A C 1
ATOM 1505 O O . VAL A 1 104 ? 38.123 19.355 33.163 1.00 11.78 104 VAL A O 1
ATOM 1518 N N . LEU A 1 105 ? 38.002 19.293 35.393 1.00 9.37 105 LEU A N 1
ATOM 1519 C CA . LEU A 1 105 ? 39.107 20.205 35.575 1.00 9.56 105 LEU A CA 1
ATOM 1520 C C . LEU A 1 105 ? 40.400 19.590 35.023 1.00 8.61 105 LEU A C 1
ATOM 1521 O O . LEU A 1 105 ? 41.167 20.295 34.359 1.00 9.49 105 LEU A O 1
ATOM 1537 N N . ARG A 1 106 ? 40.616 18.296 35.263 1.00 11.14 106 ARG A N 1
ATOM 1538 C CA . ARG A 1 106 ? 41.815 17.631 34.730 1.00 8.27 106 ARG A CA 1
ATOM 1539 C C . ARG A 1 106 ? 41.797 17.622 33.219 1.00 10.37 106 ARG A C 1
ATOM 1540 O O . ARG A 1 106 ? 42.846 17.779 32.584 1.00 10.44 106 ARG A O 1
ATOM 1561 N N . LEU A 1 107 ? 40.625 17.378 32.636 1.00 10.45 107 LEU A N 1
ATOM 1562 C CA . LEU A 1 107 ? 40.460 17.372 31.187 1.00 10.53 107 LEU A CA 1
ATOM 1563 C C . LEU A 1 107 ? 40.811 18.739 30.619 1.00 11.32 107 LEU A C 1
ATOM 1564 O O . LEU A 1 107 ? 41.547 18.843 29.623 1.00 9.57 107 LEU A O 1
ATOM 1580 N N . ILE A 1 108 ? 40.294 19.793 31.248 1.00 9.17 108 ILE A N 1
ATOM 1581 C CA . ILE A 1 108 ? 40.577 21.154 30.781 1.00 8.39 108 ILE A CA 1
ATOM 1582 C C . ILE A 1 108 ? 42.087 21.444 30.883 1.00 8.34 108 ILE A C 1
ATOM 1583 O O . ILE A 1 108 ? 42.680 21.943 29.939 1.00 9.41 108 ILE A O 1
ATOM 1599 N N . TRP A 1 109 ? 42.696 21.092 32.014 1.00 8.89 109 TRP A N 1
ATOM 1600 C CA . TRP A 1 109 ? 44.119 21.281 32.251 1.00 8.64 109 TRP A CA 1
ATOM 1601 C C . TRP A 1 109 ? 44.967 20.554 31.193 1.00 10.83 109 TRP A C 1
ATOM 1602 O O . TRP A 1 109 ? 45.800 21.169 30.535 1.00 9.67 109 TRP A O 1
ATOM 1623 N N . LYS A 1 110 ? 44.690 19.270 30.979 1.00 10.10 110 LYS A N 1
ATOM 1624 C CA . LYS A 1 110 ? 45.380 18.481 29.936 1.00 11.50 110 LYS A CA 1
ATOM 1625 C C . LYS A 1 110 ? 45.392 19.214 28.603 1.00 10.72 110 LYS A C 1
ATOM 1626 O O . LYS A 1 110 ? 46.406 19.295 27.916 1.00 11.52 110 LYS A O 1
ATOM 1645 N N . THR A 1 111 ? 44.234 19.745 28.250 1.00 9.08 111 THR A N 1
ATOM 1646 C CA . THR A 1 111 ? 44.035 20.345 26.954 1.00 8.13 111 THR A CA 1
ATOM 1647 C C . THR A 1 111 ? 44.710 21.722 26.861 1.00 8.45 111 THR A C 1
ATOM 1648 O O . THR A 1 111 ? 45.231 22.107 25.800 1.00 10.00 111 THR A O 1
ATOM 1659 N N . MET A 1 112 ? 44.753 22.451 27.970 1.00 8.92 112 MET A N 1
ATOM 1660 C CA . MET A 1 112 ? 45.371 23.784 27.971 1.00 9.08 112 MET A CA 1
ATOM 1661 C C . MET A 1 112 ? 46.863 23.760 27.635 1.00 10.27 112 MET A C 1
ATOM 1662 O O . MET A 1 112 ? 47.377 24.671 26.970 1.00 11.65 112 MET A O 1
ATOM 1676 N N . TRP A 1 113 ? 47.557 22.739 28.114 1.00 11.11 113 TRP A N 1
ATOM 1677 C CA . TRP A 1 113 ? 48.972 22.538 27.843 1.00 13.41 113 TRP A CA 1
ATOM 1678 C C . TRP A 1 113 ? 49.306 22.319 26.373 1.00 8.26 113 TRP A C 1
ATOM 1679 O O . TRP A 1 113 ? 50.495 22.350 26.017 1.00 10.93 113 TRP A O 1
ATOM 1700 N N . GLN A 1 114 ? 48.290 22.064 25.539 1.00 10.05 114 GLN A N 1
ATOM 1701 C CA . GLN A 1 114 ? 48.487 21.864 24.112 1.00 9.30 114 GLN A CA 1
ATOM 1702 C C . GLN A 1 114 ? 47.920 23.034 23.292 1.00 8.90 114 GLN A C 1
ATOM 1703 O O . GLN A 1 114 ? 47.939 22.991 22.047 1.00 12.31 114 GLN A O 1
ATOM 1717 N N . SER A 1 115 ? 47.375 24.022 23.992 1.00 8.68 115 SER A N 1
ATOM 1718 C CA . SER A 1 115 ? 46.726 25.167 23.322 1.00 9.67 115 SER A CA 1
ATOM 1719 C C . SER A 1 115 ? 47.750 26.169 22.836 1.00 10.71 115 SER A C 1
ATOM 1720 O O . SER A 1 115 ? 48.375 26.841 23.649 1.00 12.44 115 SER A O 1
ATOM 1728 N N . GLN A 1 116 ? 47.907 26.293 21.521 1.00 10.13 116 GLN A N 1
ATOM 1729 C CA . GLN A 1 116 ? 48.874 27.247 20.984 1.00 10.18 116 GLN A CA 1
ATOM 1730 C C . GLN A 1 116 ? 48.558 28.661 21.469 1.00 11.94 116 GLN A C 1
ATOM 1731 O O . GLN A 1 116 ? 49.444 29.436 21.862 1.00 12.13 116 GLN A O 1
ATOM 1745 N N . ASP A 1 117 ? 47.277 28.993 21.476 1.00 11.24 117 ASP A N 1
ATOM 1746 C CA . ASP A 1 117 ? 46.864 30.311 21.932 1.00 11.53 117 ASP A CA 1
ATOM 1747 C C . ASP A 1 117 ? 47.239 30.619 23.377 1.00 10.29 117 ASP A C 1
ATOM 1748 O O . ASP A 1 117 ? 47.681 31.728 23.680 1.00 12.94 117 ASP A O 1
ATOM 1757 N N . LEU A 1 118 ? 47.044 29.663 24.280 1.00 9.13 118 LEU A N 1
ATOM 1758 C CA . LEU A 1 118 ? 47.346 29.900 25.675 1.00 8.78 118 LEU A CA 1
ATOM 1759 C C . LEU A 1 118 ? 48.855 29.814 25.928 1.00 8.75 118 LEU A C 1
ATOM 1760 O O . LEU A 1 118 ? 49.384 30.578 26.758 1.00 10.51 118 LEU A O 1
ATOM 1776 N N . LEU A 1 119 ? 49.546 28.921 25.213 1.00 9.48 119 LEU A N 1
ATOM 1777 C CA . LEU A 1 119 ? 50.995 28.830 25.322 1.00 10.25 119 LEU A CA 1
ATOM 1778 C C . LEU A 1 119 ? 51.616 30.163 24.898 1.00 11.00 119 LEU A C 1
ATOM 1779 O O . LEU A 1 119 ? 52.584 30.638 25.504 1.00 11.85 119 LEU A O 1
ATOM 1795 N N . ASP A 1 120 ? 51.044 30.785 23.870 1.00 10.09 120 ASP A N 1
ATOM 1796 C CA . ASP A 1 120 ? 51.567 32.073 23.422 1.00 11.01 120 ASP A CA 1
ATOM 1797 C C . ASP A 1 120 ? 51.251 33.209 24.380 1.00 12.90 120 ASP A C 1
ATOM 1798 O O . ASP A 1 120 ? 51.859 34.296 24.261 1.00 14.90 120 ASP A O 1
ATOM 1807 N N . LEU A 1 121 ? 50.327 32.986 25.322 1.00 10.71 121 LEU A N 1
ATOM 1808 C CA . LEU A 1 121 ? 50.040 33.928 26.396 1.00 15.73 121 LEU A CA 1
ATOM 1809 C C . LEU A 1 121 ? 50.830 33.610 27.686 1.00 14.10 121 LEU A C 1
ATOM 1810 O O . LEU A 1 121 ? 50.521 34.117 28.767 1.00 16.97 121 LEU A O 1
ATOM 1826 N N . GLY A 1 122 ? 51.851 32.772 27.578 1.00 12.16 122 GLY A N 1
ATOM 1827 C CA . GLY A 1 122 ? 52.733 32.511 28.703 1.00 13.87 122 GLY A CA 1
ATOM 1828 C C . GLY A 1 122 ? 52.077 31.745 29.829 1.00 15.26 122 GLY A C 1
ATOM 1829 O O . GLY A 1 122 ? 52.425 31.925 30.991 1.00 13.26 122 GLY A O 1
ATOM 1833 N N . LEU A 1 123 ? 51.150 30.864 29.468 1.00 11.01 123 LEU A N 1
ATOM 1834 C CA . LEU A 1 123 ? 50.453 30.012 30.422 1.00 8.70 123 LEU A CA 1
ATOM 1835 C C . LEU A 1 123 ? 51.460 29.366 31.335 1.00 9.88 123 LEU A C 1
ATOM 1836 O O . LEU A 1 123 ? 52.432 28.780 30.859 1.00 10.56 123 LEU A O 1
ATOM 1852 N N . GLU A 1 124 ? 51.263 29.467 32.647 1.00 11.38 124 GLU A N 1
ATOM 1853 C CA . GLU A 1 124 ? 52.081 28.675 33.545 1.00 11.67 124 GLU A CA 1
ATOM 1854 C C . GLU A 1 124 ? 51.391 28.449 34.884 1.00 10.47 124 GLU A C 1
ATOM 1855 O O . GLU A 1 124 ? 50.253 28.913 35.136 1.00 10.66 124 GLU A O 1
ATOM 1867 N N . ASP A 1 125 ? 52.058 27.643 35.700 1.00 10.30 125 ASP A N 1
ATOM 1868 C CA . ASP A 1 125 ? 51.637 27.375 37.067 1.00 10.58 125 ASP A CA 1
ATOM 1869 C C . ASP A 1 125 ? 50.234 26.744 37.152 1.00 13.20 125 ASP A C 1
ATOM 1870 O O . ASP A 1 125 ? 49.427 27.136 37.998 1.00 12.52 125 ASP A O 1
ATOM 1879 N N . LEU A 1 126 ? 49.926 25.751 36.303 1.00 11.10 126 LEU A N 1
ATOM 1880 C CA . LEU A 1 126 ? 48.657 25.086 36.414 1.00 7.91 126 LEU A CA 1
ATOM 1881 C C . LEU A 1 126 ? 48.610 24.181 37.654 1.00 8.02 126 LEU A C 1
ATOM 1882 O O . LEU A 1 126 ? 49.526 23.387 37.904 1.00 10.62 126 LEU A O 1
ATOM 1898 N N . ARG A 1 127 ? 47.526 24.292 38.414 1.00 10.80 127 ARG A N 1
ATOM 1899 C CA . ARG A 1 127 ? 47.297 23.438 39.574 1.00 12.25 127 ARG A CA 1
ATOM 1900 C C . ARG A 1 127 ? 45.832 23.465 39.958 1.00 12.39 127 ARG A C 1
ATOM 1901 O O . ARG A 1 127 ? 45.113 24.382 39.589 1.00 10.57 127 ARG A O 1
ATOM 1922 N N . MET A 1 128 ? 45.368 22.432 40.661 1.00 10.26 128 MET A N 1
ATOM 1923 C CA . MET A 1 128 ? 44.023 22.463 41.197 1.00 13.47 128 MET A CA 1
ATOM 1924 C C . MET A 1 128 ? 44.153 22.926 42.662 1.00 16.25 128 MET A C 1
ATOM 1925 O O . MET A 1 128 ? 45.084 22.533 43.375 1.00 21.69 128 MET A O 1
ATOM 1939 N N . GLU A 1 129 ? 43.276 23.831 43.072 1.00 13.93 129 GLU A N 1
ATOM 1940 C CA . GLU A 1 129 ? 43.233 24.330 44.447 1.00 14.98 129 GLU A CA 1
ATOM 1941 C C . GLU A 1 129 ? 41.894 24.001 45.084 1.00 18.13 129 GLU A C 1
ATOM 1942 O O . GLU A 1 129 ? 40.853 24.071 44.431 1.00 16.90 129 GLU A O 1
ATOM 1954 N N . GLN A 1 130 ? 41.926 23.632 46.364 1.00 21.66 130 GLN A N 1
ATOM 1955 C CA . GLN A 1 130 ? 40.720 23.199 47.058 1.00 20.26 130 GLN A CA 1
ATOM 1956 C C . GLN A 1 130 ? 39.956 24.403 47.613 1.00 24.15 130 GLN A C 1
ATOM 1957 O O . GLN A 1 130 ? 39.928 24.645 48.819 1.00 32.39 130 GLN A O 1
ATOM 1971 N N . ARG A 1 131 ? 39.301 25.133 46.718 1.00 18.22 131 ARG A N 1
ATOM 1972 C CA . ARG A 1 131 ? 38.637 26.383 47.063 1.00 18.46 131 ARG A CA 1
ATOM 1973 C C . ARG A 1 131 ? 37.182 26.215 47.499 1.00 26.96 131 ARG A C 1
ATOM 1974 O O . ARG A 1 131 ? 36.451 27.197 47.612 1.00 32.27 131 ARG A O 1
ATOM 1995 N N . VAL A 1 132 ? 36.776 24.971 47.700 1.00 25.87 132 VAL A N 1
ATOM 1996 C CA . VAL A 1 132 ? 35.412 24.628 48.122 1.00 32.40 132 VAL A CA 1
ATOM 1997 C C . VAL A 1 132 ? 34.340 25.378 47.307 1.00 29.00 132 VAL A C 1
ATOM 1998 O O . VAL A 1 132 ? 33.729 26.321 47.796 1.00 30.03 132 VAL A O 1
ATOM 2004 N N . PRO A 1 133 ? 34.082 24.939 46.053 1.00 23.08 133 PRO A N 1
ATOM 2005 C CA . PRO A 1 133 ? 34.619 23.727 45.419 1.00 22.58 133 PRO A CA 1
ATOM 2006 C C . PRO A 1 133 ? 35.943 23.944 44.674 1.00 18.15 133 PRO A C 1
ATOM 2007 O O . PRO A 1 133 ? 36.378 25.079 44.487 1.00 20.46 133 PRO A O 1
ATOM 2018 N N . ASP A 1 134 ? 36.570 22.842 44.270 1.00 17.64 134 ASP A N 1
ATOM 2019 C CA . ASP A 1 134 ? 37.869 22.873 43.589 1.00 18.06 134 ASP A CA 1
ATOM 2020 C C . ASP A 1 134 ? 37.858 23.759 42.358 1.00 13.53 134 ASP A C 1
ATOM 2021 O O . ASP A 1 134 ? 36.849 23.845 41.625 1.00 13.05 134 ASP A O 1
ATOM 2030 N N . ALA A 1 135 ? 38.995 24.424 42.131 1.00 15.04 135 ALA A N 1
ATOM 2031 C CA . ALA A 1 135 ? 39.198 25.297 40.979 1.00 11.60 135 ALA A CA 1
ATOM 2032 C C . ALA A 1 135 ? 40.513 24.944 40.284 1.00 10.60 135 ALA A C 1
ATOM 2033 O O . ALA A 1 135 ? 41.483 24.567 40.927 1.00 11.28 135 ALA A O 1
ATOM 2040 N N . LEU A 1 136 ? 40.511 24.999 38.966 1.00 9.41 136 LEU A N 1
ATOM 2041 C CA . LEU A 1 136 ? 41.752 24.994 38.193 1.00 8.00 136 LEU A CA 1
ATOM 2042 C C . LEU A 1 136 ? 42.283 26.423 38.199 1.00 9.03 136 LEU A C 1
ATOM 2043 O O . LEU A 1 136 ? 41.559 27.349 37.844 1.00 11.31 136 LEU A O 1
ATOM 2059 N N . VAL A 1 137 ? 43.553 26.571 38.587 1.00 7.50 137 VAL A N 1
ATOM 2060 C CA . VAL A 1 137 ? 44.181 27.863 38.796 1.00 7.45 137 VAL A CA 1
ATOM 2061 C C . VAL A 1 137 ? 45.480 27.909 37.987 1.00 7.53 137 VAL A C 1
ATOM 2062 O O . VAL A 1 137 ? 46.219 26.912 37.905 1.00 9.09 137 VAL A O 1
ATOM 2075 N N . PHE A 1 138 ? 45.736 29.045 37.352 1.00 7.38 138 PHE A N 1
ATOM 2076 C CA . PHE A 1 138 ? 46.917 29.220 36.523 1.00 7.42 138 PHE A CA 1
ATOM 2077 C C . PHE A 1 138 ? 47.188 30.684 36.288 1.00 8.91 138 PHE A C 1
ATOM 2078 O O . PHE A 1 138 ? 46.361 31.542 36.639 1.00 9.33 138 PHE A O 1
ATOM 2095 N N . THR A 1 139 ? 48.339 30.997 35.706 1.00 8.11 139 THR A N 1
ATOM 2096 C CA . THR A 1 139 ? 48.579 32.349 35.249 1.00 8.02 139 THR A CA 1
ATOM 2097 C C . THR A 1 139 ? 48.763 32.429 33.746 1.00 8.20 139 THR A C 1
ATOM 2098 O O . THR A 1 139 ? 49.143 31.452 33.084 1.00 9.26 139 THR A O 1
ATOM 2109 N N . ILE A 1 140 ? 48.397 33.610 33.222 1.00 10.22 140 ILE A N 1
ATOM 2110 C CA . ILE A 1 140 ? 48.648 33.993 31.858 1.00 7.67 140 ILE A CA 1
ATOM 2111 C C . ILE A 1 140 ? 49.272 35.404 31.890 1.00 8.57 140 ILE A C 1
ATOM 2112 O O . ILE A 1 140 ? 49.205 36.093 32.926 1.00 10.90 140 ILE A O 1
ATOM 2128 N N . GLN A 1 141 ? 49.865 35.807 30.775 1.00 10.67 141 GLN A N 1
ATOM 2129 C CA . GLN A 1 141 ? 50.548 37.086 30.660 1.00 11.62 141 GLN A CA 1
ATOM 2130 C C . GLN A 1 141 ? 49.771 37.963 29.713 1.00 11.30 141 GLN A C 1
ATOM 2131 O O . GLN A 1 141 ? 49.335 37.509 28.674 1.00 13.27 141 GLN A O 1
ATOM 2145 N N . THR A 1 142 ? 49.619 39.237 30.055 1.00 9.66 142 THR A N 1
ATOM 2146 C CA . THR A 1 142 ? 48.931 40.162 29.180 1.00 8.59 142 THR A CA 1
ATOM 2147 C C . THR A 1 142 ? 49.738 40.509 27.930 1.00 10.82 142 THR A C 1
ATOM 2148 O O . THR A 1 142 ? 50.965 40.325 27.877 1.00 14.10 142 THR A O 1
ATOM 2159 N N . ARG A 1 143 ? 49.070 41.046 26.923 1.00 13.42 143 ARG A N 1
ATOM 2160 C CA . ARG A 1 143 ? 49.709 41.189 25.616 1.00 13.14 143 ARG A CA 1
ATOM 2161 C C . ARG A 1 143 ? 50.635 42.407 25.513 1.00 14.21 143 ARG A C 1
ATOM 2162 O O . ARG A 1 143 ? 51.583 42.386 24.747 1.00 21.43 143 ARG A O 1
ATOM 2183 N N . GLY A 1 144 ? 50.365 43.441 26.291 1.00 10.60 144 GLY A N 1
ATOM 2184 C CA . GLY A 1 144 ? 51.099 44.682 26.208 1.00 12.27 144 GLY A CA 1
ATOM 2185 C C . GLY A 1 144 ? 52.338 44.633 27.094 1.00 16.89 144 GLY A C 1
ATOM 2186 O O . GLY A 1 144 ? 53.475 44.738 26.624 1.00 16.56 144 GLY A O 1
ATOM 2190 N N . THR A 1 145 ? 52.082 44.478 28.381 1.00 17.84 145 THR A N 1
ATOM 2191 C CA . THR A 1 145 ? 53.112 44.442 29.412 1.00 17.64 145 THR A CA 1
ATOM 2192 C C . THR A 1 145 ? 53.655 43.051 29.711 1.00 15.99 145 THR A C 1
ATOM 2193 O O . THR A 1 145 ? 54.681 42.939 30.359 1.00 17.48 145 THR A O 1
ATOM 2204 N N . ALA A 1 146 ? 52.952 41.998 29.296 1.00 12.90 146 ALA A N 1
ATOM 2205 C CA . ALA A 1 146 ? 53.330 40.637 29.669 1.00 12.37 146 ALA A CA 1
ATOM 2206 C C . ALA A 1 146 ? 53.296 40.415 31.172 1.00 16.80 146 ALA A C 1
ATOM 2207 O O . ALA A 1 146 ? 53.955 39.514 31.685 1.00 16.41 146 ALA A O 1
ATOM 2214 N N . GLU A 1 147 ? 52.494 41.195 31.881 1.00 10.42 147 GLU A N 1
ATOM 2215 C CA . GLU A 1 147 ? 52.344 41.006 33.314 1.00 11.01 147 GLU A CA 1
ATOM 2216 C C . GLU A 1 147 ? 51.450 39.811 33.624 1.00 10.41 147 GLU A C 1
ATOM 2217 O O . GLU A 1 147 ? 50.507 39.496 32.891 1.00 9.57 147 GLU A O 1
ATOM 2229 N N . PRO A 1 148 ? 51.759 39.105 34.717 1.00 10.06 148 PRO A N 1
ATOM 2230 C CA . PRO A 1 148 ? 50.998 37.915 35.071 1.00 9.46 148 PRO A CA 1
ATOM 2231 C C . PRO A 1 148 ? 49.698 38.233 35.767 1.00 11.24 148 PRO A C 1
ATOM 2232 O O . PRO A 1 148 ? 49.594 39.150 36.589 1.00 14.20 148 PRO A O 1
ATOM 2243 N N . ILE A 1 149 ? 48.684 37.465 35.405 1.00 9.30 149 ILE A N 1
ATOM 2244 C CA . ILE A 1 149 ? 47.402 37.512 36.080 1.00 8.35 149 ILE A CA 1
ATOM 2245 C C . ILE A 1 149 ? 46.970 36.070 36.336 1.00 8.14 149 ILE A C 1
ATOM 2246 O O . ILE A 1 149 ? 47.145 35.202 35.483 1.00 11.56 149 ILE A O 1
ATOM 2262 N N . THR A 1 150 ? 46.412 35.839 37.516 1.00 8.59 150 THR A N 1
ATOM 2263 C CA . THR A 1 150 ? 45.895 34.513 37.888 1.00 7.18 150 THR A CA 1
ATOM 2264 C C .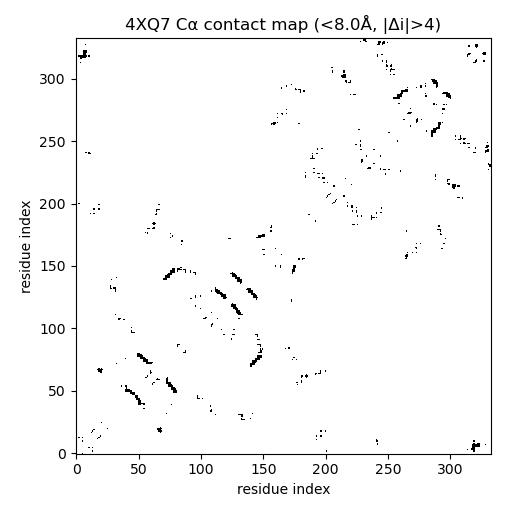 THR A 1 150 ? 44.458 34.396 37.406 1.00 8.80 150 THR A C 1
ATOM 2265 O O . THR A 1 150 ? 43.662 35.325 37.538 1.00 9.75 150 THR A O 1
ATOM 2276 N N . VAL A 1 151 ? 44.146 33.235 36.829 1.00 7.53 151 VAL A N 1
ATOM 2277 C CA . VAL A 1 151 ? 42.804 32.940 36.358 1.00 6.90 151 VAL A CA 1
ATOM 2278 C C . VAL A 1 151 ? 42.366 31.649 37.008 1.00 7.62 151 VAL A C 1
ATOM 2279 O O . VAL A 1 151 ? 43.178 30.738 37.188 1.00 9.20 151 VAL A O 1
ATOM 2292 N N . THR A 1 152 ? 41.091 31.591 37.395 1.00 8.19 152 THR A N 1
ATOM 2293 C CA . THR A 1 152 ? 40.557 30.381 38.002 1.00 8.20 152 THR A CA 1
ATOM 2294 C C . THR A 1 152 ? 39.329 29.933 37.217 1.00 8.26 152 THR A C 1
ATOM 2295 O O . THR A 1 152 ? 38.591 30.754 36.664 1.00 9.06 152 THR A O 1
ATOM 2306 N N . ILE A 1 153 ? 39.174 28.614 37.129 1.00 9.23 153 ILE A N 1
ATOM 2307 C CA . ILE A 1 153 ? 38.014 27.992 36.494 1.00 7.40 153 ILE A CA 1
ATOM 2308 C C . ILE A 1 153 ? 37.339 26.996 37.430 1.00 10.71 153 ILE A C 1
ATOM 2309 O O . ILE A 1 153 ? 37.984 26.103 38.004 1.00 9.70 153 ILE A O 1
ATOM 2325 N N . VAL A 1 154 ? 36.034 27.181 37.605 1.00 11.00 154 VAL A N 1
ATOM 2326 C CA . VAL A 1 154 ? 35.175 26.242 38.306 1.00 10.93 154 VAL A CA 1
ATOM 2327 C C . VAL A 1 154 ? 34.110 25.726 37.327 1.00 7.77 154 VAL A C 1
ATOM 2328 O O . VAL A 1 154 ? 33.458 26.518 36.659 1.00 11.22 154 VAL A O 1
ATOM 2341 N N . PRO A 1 155 ? 33.907 24.411 37.262 1.00 9.07 155 PRO A N 1
ATOM 2342 C CA . PRO A 1 155 ? 32.899 23.812 36.394 1.00 8.80 155 PRO A CA 1
ATOM 2343 C C . PRO A 1 155 ? 31.526 23.814 37.047 1.00 9.97 155 PRO A C 1
ATOM 2344 O O . PRO A 1 155 ? 31.419 23.749 38.279 1.00 11.73 155 PRO A O 1
ATOM 2355 N N . ALA A 1 156 ? 30.477 23.856 36.224 1.00 9.64 156 ALA A N 1
ATOM 2356 C CA . ALA A 1 156 ? 29.121 23.922 36.753 1.00 10.73 156 ALA A CA 1
ATOM 2357 C C . ALA A 1 156 ? 28.123 23.202 35.863 1.00 13.65 156 ALA A C 1
ATOM 2358 O O . ALA A 1 156 ? 28.299 23.138 34.658 1.00 11.80 156 ALA A O 1
ATOM 2365 N N . TYR A 1 157 ? 27.092 22.670 36.507 1.00 12.53 157 TYR A N 1
ATOM 2366 C CA . TYR A 1 157 ? 25.884 22.204 35.839 1.00 11.73 157 TYR A CA 1
ATOM 2367 C C . TYR A 1 157 ? 25.015 23.427 35.512 1.00 13.18 157 TYR A C 1
ATOM 2368 O O . TYR A 1 157 ? 24.697 24.238 36.395 1.00 12.69 157 TYR A O 1
ATOM 2386 N N . ARG A 1 158 ? 24.608 23.518 34.253 1.00 13.47 158 ARG A N 1
ATOM 2387 C CA . ARG A 1 158 ? 23.742 24.588 33.812 1.00 12.93 158 ARG A CA 1
ATOM 2388 C C . ARG A 1 158 ? 22.283 24.298 34.213 1.00 18.20 158 ARG A C 1
ATOM 2389 O O . ARG A 1 158 ? 21.482 23.766 33.438 1.00 19.92 158 ARG A O 1
ATOM 2410 N N . ALA A 1 159 ? 21.960 24.618 35.461 1.00 14.20 159 ALA A N 1
ATOM 2411 C CA . ALA A 1 159 ? 20.610 24.441 35.994 1.00 14.87 159 ALA A CA 1
ATOM 2412 C C . ALA A 1 159 ? 19.619 25.500 35.500 1.00 18.32 159 ALA A C 1
ATOM 2413 O O . ALA A 1 159 ? 18.410 25.251 35.467 1.00 21.23 159 ALA A O 1
ATOM 2420 N N . LEU A 1 160 ? 20.122 26.669 35.116 1.00 20.32 160 LEU A N 1
ATOM 2421 C CA . LEU A 1 160 ? 19.274 27.780 34.685 1.00 24.00 160 LEU A CA 1
ATOM 2422 C C . LEU A 1 160 ? 19.312 28.028 33.181 1.00 27.88 160 LEU A C 1
ATOM 2423 O O . LEU A 1 160 ? 20.384 28.031 32.570 1.00 29.77 160 LEU A O 1
ATOM 2439 N N . GLY A 1 161 ? 18.153 28.311 32.598 1.00 30.00 161 GLY A N 1
ATOM 2440 C CA . GLY A 1 161 ? 18.092 28.636 31.185 1.00 39.37 161 GLY A CA 1
ATOM 2441 C C . GLY A 1 161 ? 18.363 30.109 30.950 1.00 41.10 161 GLY A C 1
ATOM 2442 O O . GLY A 1 161 ? 18.526 30.862 31.909 1.00 36.13 161 GLY A O 1
ATOM 2446 N N . PRO A 1 162 ? 18.426 30.525 29.674 1.00 48.21 162 PRO A N 1
ATOM 2447 C CA . PRO A 1 162 ? 18.593 31.943 29.337 1.00 51.15 162 PRO A CA 1
ATOM 2448 C C . PRO A 1 162 ? 17.418 32.801 29.800 1.00 46.79 162 PRO A C 1
ATOM 2449 O O . PRO A 1 162 ? 16.267 32.374 29.714 1.00 46.47 162 PRO A O 1
ATOM 2460 N N . SER A 1 163 ? 17.718 34.002 30.277 1.00 40.39 163 SER A N 1
ATOM 2461 C CA . SER A 1 163 ? 16.690 34.967 30.649 1.00 40.66 163 SER A CA 1
ATOM 2462 C C . SER A 1 163 ? 17.308 36.333 30.885 1.00 36.93 163 SER A C 1
ATOM 2463 O O . SER A 1 163 ? 18.524 36.496 30.779 1.00 42.15 163 SER A O 1
ATOM 2471 N N . LEU A 1 164 ? 16.480 37.321 31.215 1.00 43.58 164 LEU A N 1
ATOM 2472 C CA . LEU A 1 164 ? 17.024 38.612 31.615 1.00 46.91 164 LEU A CA 1
ATOM 2473 C C . LEU A 1 164 ? 17.845 38.452 32.872 1.00 55.71 164 LEU A C 1
ATOM 2474 O O . LEU A 1 164 ? 17.538 37.609 33.718 1.00 61.74 164 LEU A O 1
ATOM 2479 N N . PRO A 1 165 ? 18.898 39.263 33.000 1.00 52.72 165 PRO A N 1
ATOM 2480 C CA . PRO A 1 165 ? 19.585 39.306 34.287 1.00 55.11 165 PRO A CA 1
ATOM 2481 C C . PRO A 1 165 ? 18.592 39.679 35.395 1.00 72.56 165 PRO A C 1
ATOM 2482 O O . PRO A 1 165 ? 17.896 40.692 35.275 1.00 82.65 165 PRO A O 1
ATOM 2486 N N . ASN A 1 166 ? 18.500 38.826 36.415 1.00 67.84 166 ASN A N 1
ATOM 2487 C CA . ASN A 1 166 ? 17.715 39.065 37.632 1.00 52.96 166 ASN A CA 1
ATOM 2488 C C . ASN A 1 166 ? 16.249 38.637 37.597 1.00 49.51 166 ASN A C 1
ATOM 2489 O O . ASN A 1 166 ? 15.499 38.955 38.519 1.00 47.85 166 ASN A O 1
ATOM 2495 N N . SER A 1 167 ? 15.828 37.919 36.563 1.00 48.00 167 SER A N 1
ATOM 2496 C CA . SER A 1 167 ? 14.507 37.290 36.602 1.00 50.14 167 SER A CA 1
ATOM 2497 C C . SER A 1 167 ? 14.548 36.173 37.655 1.00 30.15 167 SER A C 1
ATOM 2498 O O . SER A 1 167 ? 15.635 35.774 38.073 1.00 42.68 167 SER A O 1
ATOM 2506 N N . GLN A 1 168 ? 13.395 35.648 38.066 1.00 28.18 168 GLN A N 1
ATOM 2507 C CA . GLN A 1 168 ? 13.409 34.530 39.026 1.00 24.97 168 GLN A CA 1
ATOM 2508 C C . GLN A 1 168 ? 13.447 33.166 38.357 1.00 27.46 168 GLN A C 1
ATOM 2509 O O . GLN A 1 168 ? 12.657 32.888 37.462 1.00 22.86 168 GLN A O 1
ATOM 2523 N N . PRO A 1 169 ? 14.375 32.296 38.795 1.00 19.84 169 PRO A N 1
ATOM 2524 C CA . PRO A 1 169 ? 14.310 30.919 38.308 1.00 20.69 169 PRO A CA 1
ATOM 2525 C C . PRO A 1 169 ? 12.962 30.276 38.579 1.00 21.23 169 PRO A C 1
ATOM 2526 O O . PRO A 1 169 ? 12.303 30.605 39.561 1.00 22.54 169 PRO A O 1
ATOM 2537 N N . PRO A 1 170 ? 12.537 29.351 37.708 1.00 23.20 170 PRO A N 1
ATOM 2538 C CA . PRO A 1 170 ? 11.327 28.610 38.050 1.00 26.67 170 PRO A CA 1
ATOM 2539 C C . PRO A 1 170 ? 11.541 27.889 39.381 1.00 24.95 170 PRO A C 1
ATOM 2540 O O . PRO A 1 170 ? 12.649 27.422 39.618 1.00 21.92 170 PRO A O 1
ATOM 2551 N N . PRO A 1 171 ? 10.527 27.850 40.256 1.00 26.81 171 PRO A N 1
ATOM 2552 C CA . PRO A 1 171 ? 10.710 27.215 41.564 1.00 26.92 171 PRO A CA 1
ATOM 2553 C C . PRO A 1 171 ? 11.199 25.778 41.481 1.00 23.63 171 PRO A C 1
ATOM 2554 O O . PRO A 1 171 ? 11.847 25.318 42.420 1.00 20.41 171 PRO A O 1
ATOM 2565 N N . GLU A 1 172 ? 10.890 25.082 40.384 1.00 26.49 172 GLU A N 1
ATOM 2566 C CA . GLU A 1 172 ? 11.277 23.681 40.231 1.00 24.65 172 GLU A CA 1
ATOM 2567 C C . GLU A 1 172 ? 12.790 23.517 40.317 1.00 20.69 172 GLU A C 1
ATOM 2568 O O . GLU A 1 172 ? 13.273 22.463 40.730 1.00 25.55 172 GLU A O 1
ATOM 2576 N N . VAL A 1 173 ? 13.538 24.560 39.940 1.00 23.29 173 VAL A N 1
ATOM 2577 C CA . VAL A 1 173 ? 14.992 24.477 39.959 1.00 18.29 173 VAL A CA 1
ATOM 2578 C C . VAL A 1 173 ? 15.459 24.354 41.397 1.00 17.35 173 VAL A C 1
ATOM 2579 O O . VAL A 1 173 ? 16.323 23.523 41.707 1.00 19.82 173 VAL A O 1
ATOM 2585 N N . TYR A 1 174 ? 14.887 25.160 42.285 1.00 18.97 174 TYR A N 1
ATOM 2586 C CA . TYR A 1 174 ? 15.278 25.081 43.687 1.00 16.62 174 TYR A CA 1
ATOM 2587 C C . TYR A 1 174 ? 14.681 23.879 44.413 1.00 18.77 174 TYR A C 1
ATOM 2588 O O . TYR A 1 174 ? 15.270 23.341 45.356 1.00 19.18 174 TYR A O 1
ATOM 2606 N N . VAL A 1 175 ? 13.508 23.444 43.985 1.00 19.64 175 VAL A N 1
ATOM 2607 C CA . VAL A 1 175 ? 12.975 22.180 44.481 1.00 21.23 175 VAL A CA 1
ATOM 2608 C C . VAL A 1 175 ? 13.957 21.036 44.186 1.00 20.42 175 VAL A C 1
ATOM 2609 O O . VAL A 1 175 ? 14.186 20.181 45.047 1.00 24.88 175 VAL A O 1
ATOM 2622 N N . SER A 1 176 ? 14.541 21.017 42.985 1.00 19.64 176 SER A N 1
ATOM 2623 C CA . SER A 1 176 ? 15.432 19.917 42.613 1.00 21.16 176 SER A CA 1
ATOM 2624 C C . SER A 1 176 ? 16.731 20.021 43.381 1.00 21.82 176 SER A C 1
ATOM 2625 O O . SER A 1 176 ? 17.309 19.005 43.770 1.00 25.11 176 SER A O 1
ATOM 2633 N N . LEU A 1 177 ? 17.180 21.255 43.604 1.00 21.67 177 LEU A N 1
ATOM 2634 C CA . LEU A 1 177 ? 18.382 21.510 44.382 1.00 20.95 177 LEU A CA 1
ATOM 2635 C C . LEU A 1 177 ? 18.197 20.942 45.778 1.00 23.31 177 LEU A C 1
ATOM 2636 O O . LEU A 1 177 ? 19.030 20.190 46.274 1.00 25.19 177 LEU A O 1
ATOM 2652 N N . ILE A 1 178 ? 17.085 21.299 46.406 1.00 25.68 178 ILE A N 1
ATOM 2653 C CA . ILE A 1 178 ? 16.793 20.831 47.754 1.00 28.83 178 ILE A CA 1
ATOM 2654 C C . ILE A 1 178 ? 16.662 19.304 47.805 1.00 28.67 178 ILE A C 1
ATOM 2655 O O . ILE A 1 178 ? 17.088 18.682 48.774 1.00 38.84 178 ILE A O 1
ATOM 2671 N N . LYS A 1 179 ? 16.100 18.702 46.759 1.00 24.67 179 LYS A N 1
ATOM 2672 C CA . LYS A 1 179 ? 15.950 17.251 46.707 1.00 26.62 179 LYS A CA 1
ATOM 2673 C C . LYS A 1 179 ? 17.311 16.572 46.553 1.00 30.19 179 LYS A C 1
ATOM 2674 O O . LYS A 1 179 ? 17.525 15.475 47.059 1.00 40.83 179 LYS A O 1
ATOM 2682 N N . ALA A 1 180 ? 18.235 17.256 45.887 1.00 29.38 180 ALA A N 1
ATOM 2683 C CA . ALA A 1 180 ? 19.529 16.682 45.518 1.00 37.94 180 ALA A CA 1
ATOM 2684 C C . ALA A 1 180 ? 20.552 16.631 46.661 1.00 45.76 180 ALA A C 1
ATOM 2685 O O . ALA A 1 180 ? 21.417 15.756 46.674 1.00 47.01 180 ALA A O 1
ATOM 2692 N N . CYS A 1 181 ? 20.454 17.564 47.607 1.00 55.76 181 CYS A N 1
ATOM 2693 C CA . CYS A 1 181 ? 21.430 17.693 48.696 1.00 63.23 181 CYS A CA 1
ATOM 2694 C C . CYS A 1 18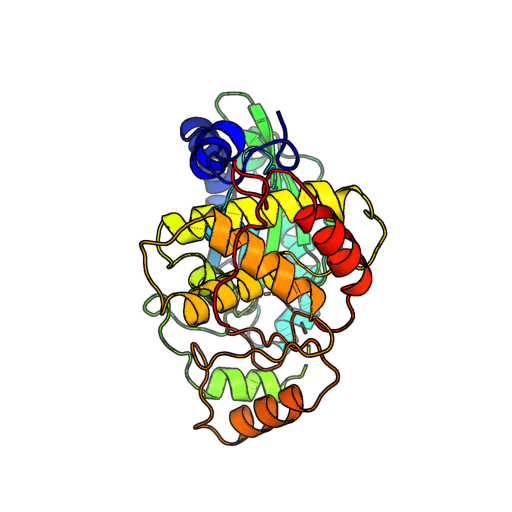1 ? 22.807 18.053 48.140 1.00 61.58 181 CYS A C 1
ATOM 2695 O O . CYS A 1 181 ? 23.680 18.544 48.862 1.00 57.36 181 CYS A O 1
ATOM 2703 N N . PHE A 1 187 ? 27.832 28.615 47.404 1.00 54.12 187 PHE A N 1
ATOM 2704 C CA . PHE A 1 187 ? 28.887 27.695 47.016 1.00 43.77 187 PHE A CA 1
ATOM 2705 C C . PHE A 1 187 ? 28.492 26.875 45.794 1.00 30.85 187 PHE A C 1
ATOM 2706 O O . PHE A 1 187 ? 29.231 25.985 45.393 1.00 35.27 187 PHE A O 1
ATOM 2735 N N . PRO A 1 189 ? 27.956 26.539 41.999 1.00 16.92 189 PRO A N 1
ATOM 2736 C CA . PRO A 1 189 ? 28.297 27.394 40.859 1.00 19.78 189 PRO A CA 1
ATOM 2737 C C . PRO A 1 189 ? 27.200 27.400 39.797 1.00 15.28 189 PRO A C 1
ATOM 2738 O O . PRO A 1 189 ? 27.227 28.237 38.912 1.00 15.49 189 PRO A O 1
ATOM 2749 N N . SER A 1 190 ? 26.226 26.511 39.909 1.00 15.22 190 SER A N 1
ATOM 2750 C CA . SER A 1 190 ? 25.061 26.591 39.022 1.00 14.76 190 SER A CA 1
ATOM 2751 C C . SER A 1 190 ? 24.345 27.936 39.097 1.00 14.46 190 SER A C 1
ATOM 2752 O O . SER A 1 190 ? 23.648 28.311 38.150 1.00 13.17 190 SER A O 1
ATOM 2760 N N . PHE A 1 191 ? 24.478 28.620 40.230 1.00 12.26 191 PHE A N 1
ATOM 2761 C CA . PHE A 1 191 ? 23.748 29.863 40.463 1.00 11.20 191 PHE A CA 1
ATOM 2762 C C . PHE A 1 191 ? 24.691 31.054 40.478 1.00 12.65 191 PHE A C 1
ATOM 2763 O O . PHE A 1 191 ? 24.339 32.137 40.967 1.00 10.87 191 PHE A O 1
ATOM 2780 N N . SER A 1 192 ? 25.882 30.865 39.909 1.00 13.28 192 SER A N 1
ATOM 2781 C CA . SER A 1 192 ? 26.908 31.897 39.993 1.00 13.06 192 SER A CA 1
ATOM 2782 C C . SER A 1 192 ? 26.543 33.167 39.225 1.00 13.33 192 SER A C 1
ATOM 2783 O O . SER A 1 192 ? 26.958 34.263 39.633 1.00 14.55 192 SER A O 1
ATOM 2791 N N . GLU A 1 193 ? 25.733 33.046 38.171 1.00 15.74 193 GLU A N 1
ATOM 2792 C CA . GLU A 1 193 ? 25.272 34.228 37.433 1.00 14.16 193 GLU A CA 1
ATOM 2793 C C . GLU A 1 193 ? 24.380 35.103 38.317 1.00 14.69 193 GLU A C 1
ATOM 2794 O O . GLU A 1 193 ? 24.404 36.331 38.195 1.00 13.92 193 GLU A O 1
ATOM 2806 N N . LEU A 1 194 ? 23.594 34.470 39.191 1.00 14.11 194 LEU A N 1
ATOM 2807 C CA . LEU A 1 194 ? 22.728 35.185 40.117 1.00 11.24 194 LEU A CA 1
ATOM 2808 C C . LEU A 1 194 ? 23.505 35.830 41.243 1.00 9.88 194 LEU A C 1
ATOM 2809 O O . LEU A 1 194 ? 23.225 36.966 41.637 1.00 10.70 194 LEU A O 1
ATOM 2825 N N . GLN A 1 195 ? 24.484 35.109 41.776 1.00 11.86 195 GLN A N 1
ATOM 2826 C CA . GLN A 1 195 ? 25.376 35.682 42.785 1.00 12.62 195 GLN A CA 1
ATOM 2827 C C . GLN A 1 195 ? 26.064 36.921 42.210 1.00 13.40 195 GLN A C 1
ATOM 2828 O O . GLN A 1 195 ? 26.200 37.936 42.902 1.00 10.50 195 GLN A O 1
ATOM 2842 N N . ARG A 1 196 ? 26.455 36.838 40.943 1.00 13.31 196 ARG A N 1
ATOM 2843 C CA . ARG A 1 196 ? 27.116 37.939 40.244 1.00 10.63 196 ARG A CA 1
ATOM 2844 C C . ARG A 1 196 ? 26.146 39.098 40.123 1.00 12.09 196 ARG A C 1
ATOM 2845 O O . ARG A 1 196 ? 26.451 40.241 40.501 1.00 11.96 196 ARG A O 1
ATOM 2866 N N . ASN A 1 197 ? 24.994 38.804 39.535 1.00 10.91 197 ASN A N 1
ATOM 2867 C CA . ASN A 1 197 ? 24.016 39.840 39.225 1.00 11.14 197 ASN A CA 1
ATOM 2868 C C . ASN A 1 197 ? 23.587 40.591 40.478 1.00 11.69 197 ASN A C 1
ATOM 2869 O O . ASN A 1 197 ? 23.320 41.783 40.416 1.00 10.67 197 ASN A O 1
ATOM 2880 N N . PHE A 1 198 ? 23.468 39.879 41.592 1.00 10.75 198 PHE A N 1
ATOM 2881 C CA . PHE A 1 198 ? 22.969 40.453 42.826 1.00 10.09 198 PHE A CA 1
ATOM 2882 C C . PHE A 1 198 ? 23.849 41.619 43.284 1.00 9.52 198 PHE A C 1
ATOM 2883 O O . PHE A 1 198 ? 23.354 42.589 43.871 1.00 12.62 198 PHE A O 1
ATOM 2900 N N . VAL A 1 199 ? 25.142 41.493 42.998 1.00 13.17 199 VAL A N 1
ATOM 2901 C CA . VAL A 1 199 ? 26.127 42.514 43.362 1.00 10.82 199 VAL A CA 1
ATOM 2902 C C . VAL A 1 199 ? 26.385 43.480 42.178 1.00 11.14 199 VAL A C 1
ATOM 2903 O O . VAL A 1 199 ? 26.555 44.688 42.375 1.00 13.29 199 VAL A O 1
ATOM 2916 N N . LYS A 1 200 ? 26.384 42.959 40.952 1.00 10.13 200 LYS A N 1
ATOM 2917 C CA . LYS A 1 200 ? 26.713 43.732 39.750 1.00 10.47 200 LYS A CA 1
ATOM 2918 C C . LYS A 1 200 ? 25.708 44.843 39.468 1.00 12.03 200 LYS A C 1
ATOM 2919 O O . LYS A 1 200 ? 26.093 45.978 39.162 1.00 12.34 200 LYS A O 1
ATOM 2938 N N . HIS A 1 201 ? 24.426 44.514 39.583 1.00 10.94 201 HIS A N 1
ATOM 2939 C CA . HIS A 1 201 ? 23.344 45.395 39.159 1.00 12.23 201 HIS A CA 1
ATOM 2940 C C . HIS A 1 201 ? 22.908 46.275 40.308 1.00 14.98 201 HIS A C 1
ATOM 2941 O O . HIS A 1 201 ? 21.820 46.119 40.882 1.00 17.02 201 HIS A O 1
ATOM 2955 N N . ARG A 1 202 ? 23.812 47.197 40.623 1.00 12.40 202 ARG A N 1
ATOM 2956 C CA . ARG A 1 202 ? 23.657 48.153 41.708 1.00 16.29 202 ARG A CA 1
ATOM 2957 C C . ARG A 1 202 ? 24.223 49.488 41.300 1.00 13.67 202 ARG A C 1
ATOM 2958 O O . ARG A 1 202 ? 25.060 49.540 40.405 1.00 16.36 202 ARG A O 1
ATOM 2979 N N . PRO A 1 203 ? 23.820 50.557 41.993 1.00 14.67 203 PRO A N 1
ATOM 2980 C CA . PRO A 1 203 ? 24.291 51.887 41.612 1.00 17.84 203 PRO A CA 1
ATOM 2981 C C . PRO A 1 203 ? 25.782 52.107 41.811 1.00 18.99 203 PRO A C 1
ATOM 2982 O O . PRO A 1 203 ? 26.421 51.492 42.659 1.00 16.72 203 PRO A O 1
ATOM 2993 N N . THR A 1 204 ? 26.330 53.021 41.018 1.00 18.92 204 THR A N 1
ATOM 2994 C CA . THR A 1 204 ? 27.753 53.335 41.083 1.00 17.78 204 THR A CA 1
ATOM 2995 C C . THR A 1 204 ? 28.286 53.566 42.488 1.00 16.35 204 THR A C 1
ATOM 2996 O O . THR A 1 204 ? 29.343 53.044 42.868 1.00 15.33 204 THR A O 1
ATOM 3007 N N . LYS A 1 205 ? 27.577 54.348 43.285 1.00 17.58 205 LYS A N 1
ATOM 3008 C CA . LYS A 1 205 ? 28.113 54.698 44.592 1.00 19.45 205 LYS A CA 1
ATOM 3009 C C . LYS A 1 205 ? 28.104 53.507 45.544 1.00 18.48 205 LYS A C 1
ATOM 3010 O O . LYS A 1 205 ? 28.940 53.414 46.446 1.00 16.19 205 LYS A O 1
ATOM 3029 N N . LEU A 1 206 ? 27.171 52.578 45.353 1.00 14.48 206 LEU A N 1
ATOM 3030 C CA . LEU A 1 206 ? 27.203 51.340 46.134 1.00 11.46 206 LEU A CA 1
ATOM 3031 C C . LEU A 1 206 ? 28.459 50.543 45.760 1.00 14.10 206 LEU A C 1
ATOM 3032 O O . LEU A 1 206 ? 29.067 49.910 46.634 1.00 11.97 206 LEU A O 1
ATOM 3048 N N . LYS A 1 207 ? 28.870 50.596 44.486 1.00 13.52 207 LYS A N 1
ATOM 3049 C CA . LYS A 1 207 ? 30.085 49.873 44.105 1.00 11.33 207 LYS A CA 1
ATOM 3050 C C . LYS A 1 207 ? 31.270 50.474 44.829 1.00 11.45 207 LYS A C 1
ATOM 3051 O O . LYS A 1 207 ? 32.191 49.754 45.183 1.00 11.67 207 LYS A O 1
ATOM 3070 N N . SER A 1 208 ? 31.256 51.789 45.071 1.00 12.54 208 SER A N 1
ATOM 3071 C CA . SER A 1 208 ? 32.334 52.406 45.836 1.00 11.14 208 SER A CA 1
ATOM 3072 C C . SER A 1 208 ? 32.366 51.926 47.281 1.00 9.33 208 SER A C 1
ATOM 3073 O O . SER A 1 208 ? 33.427 51.643 47.827 1.00 12.18 208 SER A O 1
ATOM 3081 N N . LEU A 1 209 ? 31.198 51.814 47.899 1.00 8.77 209 LEU A N 1
ATOM 3082 C CA . LEU A 1 209 ? 31.128 51.277 49.239 1.00 8.80 209 LEU A CA 1
ATOM 3083 C C . LEU A 1 209 ? 31.576 49.799 49.291 1.00 11.59 209 LEU A C 1
ATOM 3084 O O . LEU A 1 209 ? 32.305 49.385 50.190 1.00 10.89 209 LEU A O 1
ATOM 3100 N N . LEU A 1 210 ? 31.142 49.004 48.322 1.00 9.93 210 LEU A N 1
ATOM 3101 C CA . LEU A 1 210 ? 31.637 47.627 48.221 1.00 8.79 210 LEU A CA 1
ATOM 3102 C C . LEU A 1 210 ? 33.150 47.533 48.085 1.00 11.28 210 LEU A C 1
ATOM 3103 O O . LEU A 1 210 ? 33.790 46.695 48.743 1.00 12.24 210 LEU A O 1
ATOM 3119 N N . ARG A 1 211 ? 33.735 48.351 47.220 1.00 10.47 211 ARG A N 1
ATOM 3120 C CA . ARG A 1 211 ? 35.197 48.413 47.119 1.00 9.91 211 ARG A CA 1
ATOM 3121 C C . ARG A 1 211 ? 35.854 48.749 48.453 1.00 10.08 211 ARG A C 1
ATOM 3122 O O . ARG A 1 211 ? 36.844 48.114 48.847 1.00 11.48 211 ARG A O 1
ATOM 3143 N N . LEU A 1 212 ? 35.306 49.742 49.154 1.00 10.24 212 LEU A N 1
ATOM 3144 C CA . LEU A 1 212 ? 35.857 50.166 50.426 1.00 8.91 212 LEU A CA 1
ATOM 3145 C C . LEU A 1 212 ? 35.822 49.047 51.461 1.00 9.22 212 LEU A C 1
ATOM 3146 O O . LEU A 1 212 ? 36.830 48.760 52.119 1.00 9.65 212 LEU A O 1
ATOM 3162 N N . VAL A 1 213 ? 34.669 48.396 51.595 1.00 8.83 213 VAL A N 1
ATOM 3163 C CA . VAL A 1 213 ? 34.522 47.285 52.526 1.00 8.89 213 VAL A CA 1
ATOM 3164 C C . VAL A 1 213 ? 35.443 46.112 52.153 1.00 10.56 213 VAL A C 1
ATOM 3165 O O . VAL A 1 213 ? 36.104 45.536 53.022 1.00 10.95 213 VAL A O 1
ATOM 3178 N N . LYS A 1 214 ? 35.503 45.762 50.868 1.00 10.46 214 LYS A N 1
ATOM 3179 C CA . LYS A 1 214 ? 36.374 44.666 50.434 1.00 11.01 214 LYS A CA 1
ATOM 3180 C C . LYS A 1 214 ? 37.835 44.972 50.668 1.00 9.79 214 LYS A C 1
ATOM 3181 O O . LYS A 1 214 ? 38.580 44.094 51.095 1.00 11.54 214 LYS A O 1
ATOM 3200 N N . HIS A 1 215 ? 38.250 46.211 50.407 1.00 9.90 215 HIS A N 1
ATOM 3201 C CA . HIS A 1 215 ? 39.625 46.623 50.647 1.00 9.63 215 HIS A CA 1
ATOM 3202 C C . HIS A 1 215 ? 39.958 46.533 52.124 1.00 9.43 215 HIS A C 1
ATOM 3203 O O . HIS A 1 215 ? 40.996 45.992 52.485 1.00 11.47 215 HIS A O 1
ATOM 3217 N N . TRP A 1 216 ? 39.075 47.064 52.966 1.00 9.14 216 TRP A N 1
ATOM 3218 C CA . TRP A 1 216 ? 39.238 46.991 54.407 1.00 9.56 216 TRP A CA 1
ATOM 3219 C C . TRP A 1 216 ? 39.350 45.536 54.840 1.00 10.23 216 TRP A C 1
ATOM 3220 O O . TRP A 1 216 ? 40.220 45.186 55.628 1.00 10.62 216 TRP A O 1
ATOM 3241 N N . TYR A 1 217 ? 38.466 44.694 54.322 1.00 9.86 217 TYR A N 1
ATOM 3242 C CA . TYR A 1 217 ? 38.431 43.300 54.734 1.00 10.99 217 TYR A CA 1
ATOM 3243 C C . TYR A 1 217 ? 39.736 42.607 54.362 1.00 10.06 217 TYR A C 1
ATOM 3244 O O . TYR A 1 217 ? 40.373 41.918 55.188 1.00 12.06 217 TYR A O 1
ATOM 3262 N N . GLN A 1 218 ? 40.157 42.771 53.118 1.00 11.10 218 GLN A N 1
ATOM 3263 C CA . GLN A 1 218 ? 41.399 42.137 52.691 1.00 14.72 218 GLN A CA 1
ATOM 3264 C C . GLN A 1 218 ? 42.637 42.634 53.430 1.00 15.67 218 GLN A C 1
ATOM 3265 O O . GLN A 1 218 ? 43.487 41.827 53.784 1.00 15.94 218 GLN A O 1
ATOM 3279 N N . GLN A 1 219 ? 42.755 43.938 53.668 1.00 13.20 219 GLN A N 1
ATOM 3280 C CA . GLN A 1 219 ? 44.005 44.472 54.208 1.00 14.00 219 GLN A CA 1
ATOM 3281 C C . GLN A 1 219 ? 44.073 44.426 55.736 1.00 16.13 219 GLN A C 1
ATOM 3282 O O . GLN A 1 219 ? 45.146 44.208 56.312 1.00 18.99 219 GLN A O 1
ATOM 3296 N N . TYR A 1 220 ? 42.935 44.617 56.400 1.00 14.16 220 TYR A N 1
ATOM 3297 C CA . TYR A 1 220 ? 42.922 44.702 57.857 1.00 13.26 220 TYR A CA 1
ATOM 3298 C C . TYR A 1 220 ? 42.416 43.439 58.563 1.00 12.52 220 TYR A C 1
ATOM 3299 O O . TYR A 1 220 ? 42.668 43.263 59.757 1.00 17.51 220 TYR A O 1
ATOM 3317 N N . VAL A 1 221 ? 41.739 42.562 57.828 1.00 14.52 221 VAL A N 1
ATOM 3318 C CA . VAL A 1 221 ? 41.217 41.329 58.405 1.00 12.05 221 VAL A CA 1
ATOM 3319 C C . VAL A 1 221 ? 41.909 40.117 57.786 1.00 12.79 221 VAL A C 1
ATOM 3320 O O . VAL A 1 221 ? 42.693 39.450 58.467 1.00 14.35 221 VAL A O 1
ATOM 3333 N N . LYS A 1 222 ? 41.690 39.831 56.506 1.00 13.52 222 LYS A N 1
ATOM 3334 C CA . LYS A 1 222 ? 42.283 38.626 55.905 1.00 13.71 222 LYS A CA 1
ATOM 3335 C C . LYS A 1 222 ? 43.817 38.618 56.009 1.00 15.95 222 LYS A C 1
ATOM 3336 O O . LYS A 1 222 ? 44.418 37.623 56.417 1.00 17.12 222 LYS A O 1
ATOM 3355 N N . ALA A 1 223 ? 44.454 39.729 55.658 1.00 16.73 223 ALA A N 1
ATOM 3356 C CA . ALA A 1 223 ? 45.911 39.777 55.659 1.00 18.81 223 ALA A CA 1
ATOM 3357 C C . ALA A 1 223 ? 46.514 39.559 57.042 1.00 15.74 223 ALA A C 1
ATOM 3358 O O . ALA A 1 223 ? 47.638 39.092 57.158 1.00 18.89 223 ALA A O 1
ATOM 3365 N N . ARG A 1 224 ? 45.766 39.918 58.084 1.00 21.73 224 ARG A N 1
ATOM 3366 C CA . ARG A 1 224 ? 46.273 39.859 59.447 1.00 25.67 224 ARG A CA 1
ATOM 3367 C C . ARG A 1 224 ? 46.026 38.491 60.100 1.00 25.96 224 ARG A C 1
ATOM 3368 O O . ARG A 1 224 ? 46.722 38.116 61.041 1.00 27.82 224 ARG A O 1
ATOM 3389 N N . SER A 1 225 ? 45.052 37.744 59.580 1.00 16.22 225 SER A N 1
ATOM 3390 C CA . SER A 1 225 ? 44.747 36.397 60.056 1.00 18.56 225 SER A CA 1
ATOM 3391 C C . SER A 1 225 ? 44.619 35.452 58.879 1.00 18.58 225 SER A C 1
ATOM 3392 O O . SER A 1 225 ? 43.557 34.877 58.672 1.00 20.54 225 SER A O 1
ATOM 3400 N N . PRO A 1 226 ? 45.704 35.285 58.107 1.00 19.91 226 PRO A N 1
ATOM 3401 C CA . PRO A 1 226 ? 45.626 34.530 56.851 1.00 20.97 226 PRO A CA 1
ATOM 3402 C C . PRO A 1 226 ? 45.432 33.034 57.017 1.00 20.52 226 PRO A C 1
ATOM 3403 O O . PRO A 1 226 ? 45.120 32.383 56.027 1.00 23.55 226 PRO A O 1
ATOM 3414 N N . ARG A 1 227 ? 45.633 32.488 58.214 1.00 17.39 227 ARG A N 1
ATOM 3415 C CA . ARG A 1 227 ? 45.365 31.072 58.435 1.00 18.26 227 ARG A CA 1
ATOM 3416 C C . ARG A 1 227 ? 43.976 30.787 59.014 1.00 17.17 227 ARG A C 1
ATOM 3417 O O . ARG A 1 227 ? 43.603 29.615 59.173 1.00 20.58 227 ARG A O 1
ATOM 3438 N N . ALA A 1 228 ? 43.228 31.833 59.361 1.00 18.01 228 ALA A N 1
ATOM 3439 C CA . ALA A 1 228 ? 41.964 31.656 60.081 1.00 18.64 228 ALA A CA 1
ATOM 3440 C C . ALA A 1 228 ? 40.819 31.389 59.125 1.00 20.69 228 ALA A C 1
ATOM 3441 O O . ALA A 1 228 ? 40.874 31.784 57.971 1.00 19.02 228 ALA A O 1
ATOM 3448 N N . ASN A 1 229 ? 39.781 30.722 59.623 1.00 17.55 229 ASN A N 1
ATOM 3449 C CA . ASN A 1 229 ? 38.607 30.414 58.814 1.00 19.53 229 ASN A CA 1
ATOM 3450 C C . ASN A 1 229 ? 37.669 31.612 58.750 1.00 21.95 229 ASN A C 1
ATOM 3451 O O . ASN A 1 229 ? 36.569 31.592 59.307 1.00 19.25 229 ASN A O 1
ATOM 3462 N N . LEU A 1 230 ? 38.117 32.652 58.062 1.00 15.01 230 LEU A N 1
ATOM 3463 C CA . LEU A 1 230 ? 37.363 33.877 57.929 1.00 14.41 230 LEU A CA 1
ATOM 3464 C C . LEU A 1 230 ? 36.240 33.733 56.902 1.00 16.22 230 LEU A C 1
ATOM 3465 O O . LEU A 1 230 ? 36.339 32.959 55.937 1.00 15.88 230 LEU A O 1
ATOM 3481 N N . PRO A 1 231 ? 35.171 34.502 57.085 1.00 14.51 231 PRO A N 1
ATOM 3482 C CA . PRO A 1 231 ? 34.088 34.373 56.108 1.00 13.59 231 PRO A CA 1
ATOM 3483 C C . PRO A 1 231 ? 34.475 34.855 54.699 1.00 12.74 231 PRO A C 1
ATOM 3484 O O . PRO A 1 231 ? 35.381 35.686 54.537 1.00 13.69 231 PRO A O 1
ATOM 3495 N N . PRO A 1 232 ? 33.785 34.343 53.684 1.00 16.70 232 PRO A N 1
ATOM 3496 C CA . PRO A 1 232 ? 34.032 34.727 52.295 1.00 15.42 232 PRO A CA 1
ATOM 3497 C C . PRO A 1 232 ? 33.657 36.169 52.021 1.00 15.15 232 PRO A C 1
ATOM 3498 O O . PRO A 1 232 ? 32.782 36.719 52.696 1.00 16.85 232 PRO A O 1
ATOM 3509 N N . LEU A 1 233 ? 34.346 36.776 51.060 1.00 14.40 233 LEU A N 1
ATOM 3510 C CA . LEU A 1 233 ? 34.045 38.138 50.615 1.00 13.94 233 LEU A CA 1
ATOM 3511 C C . LEU A 1 233 ? 32.566 38.314 50.259 1.00 12.10 233 LEU A C 1
ATOM 3512 O O . LEU A 1 233 ? 31.968 39.363 50.573 1.00 15.70 233 LEU A O 1
ATOM 3528 N N . TYR A 1 234 ? 31.956 37.297 49.650 1.00 14.61 234 TYR A N 1
ATOM 3529 C CA . TYR A 1 234 ? 30.530 37.374 49.299 1.00 10.48 234 TYR A CA 1
ATOM 3530 C C . TYR A 1 234 ? 29.667 37.696 50.488 1.00 10.78 234 TYR A C 1
ATOM 3531 O O . TYR A 1 234 ? 28.693 38.407 50.357 1.00 12.37 234 TYR A O 1
ATOM 3549 N N . ALA A 1 235 ? 29.976 37.127 51.654 1.00 12.34 235 ALA A N 1
ATOM 3550 C CA . ALA A 1 235 ? 29.195 37.400 52.861 1.00 11.98 235 ALA A CA 1
ATOM 3551 C C . ALA A 1 235 ? 29.246 38.895 53.195 1.00 10.99 235 ALA A C 1
ATOM 3552 O O . ALA A 1 235 ? 28.252 39.469 53.598 1.00 13.11 235 ALA A O 1
ATOM 3559 N N . LEU A 1 236 ? 30.427 39.487 53.011 1.00 14.75 236 LEU A N 1
ATOM 3560 C CA . LEU A 1 236 ? 30.630 40.918 53.271 1.00 16.17 236 LEU A CA 1
ATOM 3561 C C . LEU A 1 236 ? 29.900 41.763 52.227 1.00 13.44 236 LEU A C 1
ATOM 3562 O O . LEU A 1 236 ? 29.309 42.818 52.553 1.00 15.44 236 LEU A O 1
ATOM 3578 N N . GLU A 1 237 ? 29.912 41.308 50.980 1.00 12.24 237 GLU A N 1
ATOM 3579 C CA . GLU A 1 237 ? 29.148 41.985 49.925 1.00 12.66 237 GLU A CA 1
ATOM 3580 C C . GLU A 1 237 ? 27.659 41.986 50.268 1.00 15.54 237 GLU A C 1
ATOM 3581 O O . GLU A 1 237 ? 26.989 43.012 50.152 1.00 12.40 237 GLU A O 1
ATOM 3593 N N . LEU A 1 238 ? 27.137 40.839 50.696 1.00 12.31 238 LEU A N 1
ATOM 3594 C CA . LEU A 1 238 ? 25.724 40.740 51.023 1.00 10.70 238 LEU A CA 1
ATOM 3595 C C . LEU A 1 238 ? 25.350 41.626 52.206 1.00 14.83 238 LEU A C 1
ATOM 3596 O O . LEU A 1 238 ? 24.307 42.260 52.187 1.00 12.65 238 LEU A O 1
ATOM 3612 N N . LEU A 1 239 ? 26.197 41.673 53.226 1.00 12.43 239 LEU A N 1
ATOM 3613 C CA . LEU A 1 239 ? 25.945 42.507 54.382 1.00 11.97 239 LEU A CA 1
ATOM 3614 C C . LEU A 1 239 ? 25.940 43.988 54.001 1.00 12.33 239 LEU A C 1
ATOM 3615 O O . LEU A 1 239 ? 25.112 44.738 54.489 1.00 15.03 239 LEU A O 1
ATOM 3631 N N . THR A 1 240 ? 26.854 44.380 53.114 1.00 11.98 240 THR A N 1
ATOM 3632 C CA . THR A 1 240 ? 26.970 45.771 52.664 1.00 10.51 240 THR A CA 1
ATOM 3633 C C . THR A 1 240 ? 25.715 46.187 51.893 1.00 12.24 240 THR A C 1
ATOM 3634 O O . THR A 1 240 ? 25.157 47.267 52.099 1.00 12.59 240 THR A O 1
ATOM 3645 N N . ILE A 1 241 ? 25.271 45.312 50.996 1.00 11.09 241 ILE A N 1
ATOM 3646 C CA . ILE A 1 241 ? 24.057 45.557 50.237 1.00 11.00 241 ILE A CA 1
ATOM 3647 C C . ILE A 1 241 ? 22.858 45.662 51.158 1.00 11.56 241 ILE A C 1
ATOM 3648 O O . ILE A 1 241 ? 22.032 46.561 51.023 1.00 13.64 241 ILE A O 1
ATOM 3664 N N . TYR A 1 242 ? 22.762 44.738 52.102 1.00 14.04 242 TYR A N 1
ATOM 3665 C CA . TYR A 1 242 ? 21.707 44.790 53.093 1.00 15.88 242 TYR A CA 1
ATOM 3666 C C . TYR A 1 242 ? 21.679 46.131 53.843 1.00 14.91 242 TYR A C 1
ATOM 3667 O O . TYR A 1 242 ? 20.639 46.760 53.931 1.00 13.43 242 TYR A O 1
ATOM 3685 N N . ALA A 1 243 ? 22.837 46.560 54.351 1.00 13.25 243 ALA A N 1
ATOM 3686 C CA . ALA A 1 243 ? 22.937 47.830 55.067 1.00 12.98 243 ALA A CA 1
ATOM 3687 C C . ALA A 1 243 ? 22.410 48.982 54.217 1.00 13.28 243 ALA A C 1
ATOM 3688 O O . ALA A 1 243 ? 21.716 49.859 54.709 1.00 14.39 243 ALA A O 1
ATOM 3695 N N . TRP A 1 244 ? 22.769 48.981 52.941 1.00 12.07 244 TRP A N 1
ATOM 3696 C CA . TRP A 1 244 ? 22.387 50.068 52.050 1.00 13.95 244 TRP A CA 1
ATOM 3697 C C . TRP A 1 244 ? 20.904 50.016 51.707 1.00 14.39 244 TRP A C 1
ATOM 3698 O O . TRP A 1 244 ? 20.197 51.041 51.684 1.00 15.43 244 TRP A O 1
ATOM 3719 N N . GLU A 1 245 ? 20.405 48.807 51.481 1.00 16.52 245 GLU A N 1
ATOM 3720 C CA . GLU A 1 245 ? 19.009 48.648 51.096 1.00 17.69 245 GLU A CA 1
ATOM 3721 C C . GLU A 1 245 ? 18.099 49.148 52.198 1.00 20.59 245 GLU A C 1
ATOM 3722 O O . GLU A 1 245 ? 17.165 49.918 51.972 1.00 21.25 245 GLU A O 1
ATOM 3734 N N . MET A 1 246 ? 18.393 48.699 53.404 1.00 18.93 246 MET A N 1
ATOM 3735 C CA . MET A 1 246 ? 17.578 49.024 54.558 1.00 21.25 246 MET A CA 1
ATOM 3736 C C . MET A 1 246 ? 17.855 50.413 55.100 1.00 19.30 246 MET A C 1
ATOM 3737 O O . MET A 1 246 ? 16.953 51.100 55.588 1.00 25.04 246 MET A O 1
ATOM 3751 N N . GLY A 1 247 ? 19.107 50.828 55.031 1.00 18.02 247 GLY A N 1
ATOM 3752 C CA . GLY A 1 247 ? 19.502 52.078 55.642 1.00 18.59 247 GLY A CA 1
ATOM 3753 C C . GLY A 1 247 ? 19.188 53.300 54.822 1.00 18.98 247 GLY A C 1
ATOM 3754 O O . GLY A 1 247 ? 19.080 54.396 55.367 1.00 21.33 247 GLY A O 1
ATOM 3758 N N . THR A 1 248 ? 19.095 53.132 53.510 1.00 16.45 248 THR A N 1
ATOM 3759 C CA . THR A 1 248 ? 18.830 54.259 52.617 1.00 18.44 248 THR A CA 1
ATOM 3760 C C . THR A 1 248 ? 17.621 54.092 51.714 1.00 25.51 248 THR A C 1
ATOM 3761 O O . THR A 1 248 ? 17.348 54.972 50.906 1.00 23.64 248 THR A O 1
ATOM 3772 N N . GLU A 1 249 ? 16.915 52.972 51.834 1.00 21.53 249 GLU A N 1
ATOM 3773 C CA . GLU A 1 249 ? 15.832 52.640 50.902 1.00 21.76 249 GLU A CA 1
ATOM 3774 C C . GLU A 1 249 ? 16.334 52.667 49.451 1.00 24.93 249 GLU A C 1
ATOM 3775 O O . GLU A 1 249 ? 15.718 53.286 48.554 1.00 27.18 249 GLU A O 1
ATOM 3787 N N . GLU A 1 250 ? 17.463 51.990 49.255 1.00 23.72 250 GLU A N 1
ATOM 3788 C CA . GLU A 1 250 ? 18.085 51.803 47.952 1.00 20.07 250 GLU A CA 1
ATOM 3789 C C . GLU A 1 250 ? 18.314 53.116 47.222 1.00 30.90 250 GLU A C 1
ATOM 3790 O O . GLU A 1 250 ? 17.917 53.266 46.072 1.00 28.44 250 GLU A O 1
ATOM 3802 N N . ASP A 1 251 ? 18.964 54.060 47.894 1.00 23.34 251 ASP A N 1
ATOM 3803 C CA . ASP A 1 251 ? 19.216 55.379 47.309 1.00 24.87 251 ASP A CA 1
ATOM 3804 C C . ASP A 1 251 ? 20.564 55.390 46.577 1.00 20.32 251 ASP A C 1
ATOM 3805 O O . ASP A 1 251 ? 21.586 55.016 47.147 1.00 23.50 251 ASP A O 1
ATOM 3814 N N . GLU A 1 252 ? 20.563 55.793 45.307 1.00 22.09 252 GLU A N 1
ATOM 3815 C CA . GLU A 1 252 ? 21.818 55.869 44.555 1.00 23.22 252 GLU A CA 1
ATOM 3816 C C . GLU A 1 252 ? 22.718 56.960 45.121 1.00 23.83 252 GLU A C 1
ATOM 3817 O O . GLU A 1 252 ? 23.923 56.990 44.863 1.00 25.76 252 GLU A O 1
ATOM 3829 N N . ASN A 1 253 ? 22.111 57.856 45.887 1.00 24.04 253 ASN A N 1
ATOM 3830 C CA . ASN A 1 253 ? 22.815 58.948 46.525 1.00 23.91 253 ASN A CA 1
ATOM 3831 C C . ASN A 1 253 ? 22.794 58.671 48.018 1.00 29.62 253 ASN A C 1
ATOM 3832 O O . ASN A 1 253 ? 21.728 58.536 48.620 1.00 29.09 253 ASN A O 1
ATOM 3843 N N . PHE A 1 254 ? 23.977 58.536 48.601 1.00 24.81 254 PHE A N 1
ATOM 3844 C CA . PHE A 1 254 ? 24.117 58.311 50.029 1.00 19.85 254 PHE A CA 1
ATOM 3845 C C . PHE A 1 254 ? 25.525 58.728 50.423 1.00 19.77 254 PHE A C 1
ATOM 3846 O O . PHE A 1 254 ? 26.378 58.917 49.551 1.00 22.06 254 PHE A O 1
ATOM 3863 N N . MET A 1 255 ? 25.745 58.900 51.722 1.00 16.02 255 MET A N 1
ATOM 3864 C CA . MET A 1 255 ? 27.055 59.261 52.268 1.00 21.54 255 MET A CA 1
ATOM 3865 C C . MET A 1 255 ? 27.935 58.032 52.460 1.00 17.16 255 MET A C 1
ATOM 3866 O O . MET A 1 255 ? 27.615 57.114 53.240 1.00 15.59 255 MET A O 1
ATOM 3880 N N . LEU A 1 256 ? 29.052 57.990 51.742 1.00 15.29 256 LEU A N 1
ATOM 3881 C CA . LEU A 1 256 ? 29.937 56.837 51.817 1.00 13.33 256 LEU A CA 1
ATOM 3882 C C . LEU A 1 256 ? 30.429 56.565 53.241 1.00 14.35 256 LEU A C 1
ATOM 3883 O O . LEU A 1 256 ? 30.478 55.415 53.680 1.00 13.23 256 LEU A O 1
ATOM 3899 N N . ASP A 1 257 ? 30.782 57.617 53.967 1.00 16.19 257 ASP A N 1
ATOM 3900 C CA . ASP A 1 257 ? 31.288 57.430 55.316 1.00 13.64 257 ASP A CA 1
ATOM 3901 C C . ASP A 1 257 ? 30.242 56.813 56.257 1.00 14.61 257 ASP A C 1
ATOM 3902 O O . ASP A 1 257 ? 30.558 55.917 57.046 1.00 14.87 257 ASP A O 1
ATOM 3911 N N . GLU A 1 258 ? 28.988 57.235 56.131 1.00 13.80 258 GLU A N 1
ATOM 3912 C CA . GLU A 1 258 ? 27.927 56.652 56.956 1.00 14.60 258 GLU A CA 1
ATOM 3913 C C . GLU A 1 258 ? 27.702 55.179 56.605 1.00 13.77 258 GLU A C 1
ATOM 3914 O O . GLU A 1 258 ? 27.463 54.335 57.480 1.00 14.81 258 GLU A O 1
ATOM 3926 N N . GLY A 1 259 ? 27.780 54.860 55.321 1.00 13.72 259 GLY A N 1
ATOM 3927 C CA . GLY A 1 259 ? 27.658 53.486 54.880 1.00 11.83 259 GLY A CA 1
ATOM 3928 C C . GLY A 1 259 ? 28.723 52.592 55.454 1.00 12.05 259 GLY A C 1
ATOM 3929 O O . GLY A 1 259 ? 28.436 51.498 55.924 1.00 12.07 259 GLY A O 1
ATOM 3933 N N . PHE A 1 260 ? 29.962 53.065 55.434 1.00 12.14 260 PHE A N 1
ATOM 3934 C CA . PHE A 1 260 ? 31.071 52.264 55.930 1.00 10.68 260 PHE A CA 1
ATOM 3935 C C . PHE A 1 260 ? 30.930 52.013 57.426 1.00 12.38 260 PHE A C 1
ATOM 3936 O O . PHE A 1 260 ? 31.085 50.889 57.894 1.00 12.02 260 PHE A O 1
ATOM 3953 N N . THR A 1 261 ? 30.606 53.062 58.178 1.00 13.65 261 THR A N 1
ATOM 3954 C CA . THR A 1 261 ? 30.403 52.928 59.624 1.00 12.15 261 THR A CA 1
ATOM 3955 C C . THR A 1 261 ? 29.234 51.982 59.931 1.00 13.18 261 THR A C 1
ATOM 3956 O O . THR A 1 261 ? 29.297 51.209 60.867 1.00 14.57 261 THR A O 1
ATOM 3967 N N . THR A 1 262 ? 28.196 52.032 59.110 1.00 12.54 262 THR A N 1
ATOM 3968 C CA . THR A 1 262 ? 27.022 51.183 59.294 1.00 13.24 262 THR A CA 1
ATOM 3969 C C . THR A 1 262 ? 27.427 49.723 59.157 1.00 13.23 262 THR A C 1
ATOM 3970 O O . THR A 1 262 ? 27.016 48.892 59.957 1.00 15.67 262 THR A O 1
ATOM 3981 N N . VAL A 1 263 ? 28.235 49.413 58.144 1.00 11.52 263 VAL A N 1
ATOM 3982 C CA . VAL A 1 263 ? 28.690 48.039 57.958 1.00 10.95 263 VAL A CA 1
ATOM 3983 C C . VAL A 1 263 ? 29.543 47.605 59.152 1.00 11.36 263 VAL A C 1
ATOM 3984 O O . VAL A 1 263 ? 29.388 46.487 59.612 1.00 11.91 263 VAL A O 1
ATOM 3997 N N . MET A 1 264 ? 30.427 48.464 59.652 1.00 12.84 264 MET A N 1
ATOM 3998 C CA . MET A 1 264 ? 31.225 48.130 60.845 1.00 12.15 264 MET A CA 1
ATOM 3999 C C . MET A 1 264 ? 30.333 47.824 62.064 1.00 14.50 264 MET A C 1
ATOM 4000 O O . MET A 1 264 ? 30.552 46.848 62.779 1.00 16.06 264 MET A O 1
ATOM 4014 N N . ASP A 1 265 ? 29.329 48.664 62.285 1.00 14.51 265 ASP A N 1
ATOM 4015 C CA . ASP A 1 265 ? 28.383 48.460 63.380 1.00 16.12 265 ASP A CA 1
ATOM 4016 C C . ASP A 1 265 ? 27.686 47.112 63.260 1.00 14.11 265 ASP A C 1
ATOM 4017 O O . ASP A 1 265 ? 27.478 46.407 64.256 1.00 16.84 265 ASP A O 1
ATOM 4026 N N . LEU A 1 266 ? 27.286 46.772 62.047 1.00 13.79 266 LEU A N 1
ATOM 4027 C CA . LEU A 1 266 ? 26.571 45.517 61.804 1.00 14.66 266 LEU A CA 1
ATOM 4028 C C . LEU A 1 266 ? 27.453 44.298 62.087 1.00 15.96 266 LEU A C 1
ATOM 4029 O O . LEU A 1 266 ? 26.987 43.310 62.647 1.00 18.70 266 LEU A O 1
ATOM 4045 N N . LEU A 1 267 ? 28.720 44.387 61.707 1.00 15.75 267 LEU A N 1
ATOM 4046 C CA . LEU A 1 267 ? 29.691 43.354 61.989 1.00 15.81 267 LEU A CA 1
ATOM 4047 C C . LEU A 1 267 ? 29.841 43.098 63.487 1.00 20.39 267 LEU A C 1
ATOM 4048 O O . LEU A 1 267 ? 30.022 41.957 63.907 1.00 19.51 267 LEU A O 1
ATOM 4064 N N . LEU A 1 268 ? 29.747 44.144 64.299 1.00 18.80 268 LEU A N 1
ATOM 4065 C CA . LEU A 1 268 ? 29.804 43.956 65.751 1.00 19.25 268 LEU A CA 1
ATOM 4066 C C . LEU A 1 268 ? 28.666 43.082 66.251 1.00 23.81 268 LEU A C 1
ATOM 4067 O O . LEU A 1 268 ? 28.819 42.373 67.251 1.00 24.15 268 LEU A O 1
ATOM 4083 N N . GLU A 1 269 ? 27.527 43.162 65.566 1.00 19.65 269 GLU A N 1
ATOM 4084 C CA . GLU A 1 269 ? 26.298 42.487 65.967 1.00 27.59 269 GLU A CA 1
ATOM 4085 C C . GLU A 1 269 ? 26.108 41.140 65.279 1.00 21.13 269 GLU A C 1
ATOM 4086 O O . GLU A 1 269 ? 24.980 40.682 65.108 1.00 19.49 269 GLU A O 1
ATOM 4098 N N . TYR A 1 270 ? 27.199 40.503 64.873 1.00 21.36 270 TYR A N 1
ATOM 4099 C CA . TYR A 1 270 ? 27.078 39.281 64.093 1.00 16.59 270 TYR A CA 1
ATOM 4100 C C . TYR A 1 270 ? 26.255 38.203 64.783 1.00 17.53 270 TYR A C 1
ATOM 4101 O O . TYR A 1 270 ? 25.599 37.407 64.114 1.00 20.25 270 TYR A O 1
ATOM 4119 N N . GLU A 1 271 ? 26.269 38.187 66.111 1.00 17.82 271 GLU A N 1
ATOM 4120 C CA . GLU A 1 271 ? 25.605 37.123 66.858 1.00 19.77 271 GLU A CA 1
ATOM 4121 C C . GLU A 1 271 ? 24.077 37.166 66.719 1.00 23.10 271 GLU A C 1
ATOM 4122 O O . GLU A 1 271 ? 23.415 36.177 67.025 1.00 22.41 271 GLU A O 1
ATOM 4134 N N . VAL A 1 272 ? 23.527 38.277 66.222 1.00 18.91 272 VAL A N 1
ATOM 4135 C CA . VAL A 1 272 ? 22.082 38.379 66.014 1.00 19.29 272 VAL A CA 1
ATOM 4136 C C . VAL A 1 272 ? 21.647 38.714 64.572 1.00 20.78 272 VAL A C 1
ATOM 4137 O O . VAL A 1 272 ? 20.457 38.927 64.317 1.00 21.79 272 VAL A O 1
ATOM 4150 N N . ILE A 1 273 ? 22.589 38.710 63.635 1.00 19.04 273 ILE A N 1
ATOM 4151 C CA . ILE A 1 273 ? 22.278 38.873 62.209 1.00 15.53 273 ILE A CA 1
ATOM 4152 C C . ILE A 1 273 ? 21.436 37.724 61.658 1.00 18.50 273 ILE A C 1
ATOM 4153 O O . ILE A 1 273 ? 21.783 36.531 61.794 1.00 16.70 273 ILE A O 1
ATOM 4169 N N . CYS A 1 274 ? 20.306 38.091 61.056 1.00 20.53 274 CYS A N 1
ATOM 4170 C CA . CYS A 1 274 ? 19.455 37.143 60.336 1.00 17.49 274 CYS A CA 1
ATOM 4171 C C . CYS A 1 274 ? 18.853 37.830 59.106 1.00 22.50 274 CYS A C 1
ATOM 4172 O O . CYS A 1 274 ? 17.847 38.529 59.203 1.00 25.22 274 CYS A O 1
ATOM 4180 N N . ILE A 1 275 ? 19.472 37.589 57.955 1.00 16.22 275 ILE A N 1
ATOM 4181 C CA . ILE A 1 275 ? 19.207 38.300 56.709 1.00 18.07 275 ILE A CA 1
ATOM 4182 C C . ILE A 1 275 ? 18.868 37.315 55.595 1.00 21.27 275 ILE A C 1
ATOM 4183 O O . ILE A 1 275 ? 19.557 36.316 55.427 1.00 16.12 275 ILE A O 1
ATOM 4199 N N . TYR A 1 276 ? 17.812 37.600 54.842 1.00 18.26 276 TYR A N 1
ATOM 4200 C CA . TYR A 1 276 ? 17.559 36.882 53.592 1.00 14.52 276 TYR A CA 1
ATOM 4201 C C . TYR A 1 276 ? 16.760 37.739 52.643 1.00 14.43 276 TYR A C 1
ATOM 4202 O O . TYR A 1 276 ? 16.188 38.774 53.021 1.00 19.04 276 TYR A O 1
ATOM 4220 N N . TRP A 1 277 ? 16.748 37.302 51.392 1.00 13.08 277 TRP A N 1
ATOM 4221 C CA . TRP A 1 277 ? 16.026 37.975 50.329 1.00 14.08 277 TRP A CA 1
ATOM 4222 C C . TRP A 1 277 ? 15.117 37.016 49.605 1.00 15.46 277 TRP A C 1
ATOM 4223 O O . TRP A 1 277 ? 15.397 35.818 49.534 1.00 18.27 277 TRP A O 1
ATOM 4244 N N . THR A 1 278 ? 14.049 37.561 49.026 1.00 16.39 278 THR A N 1
ATOM 4245 C CA . THR A 1 278 ? 13.202 36.791 48.127 1.00 17.94 278 THR A CA 1
ATOM 4246 C C . THR A 1 278 ? 13.352 37.350 46.711 1.00 18.40 278 THR A C 1
ATOM 4247 O O . THR A 1 278 ? 12.374 37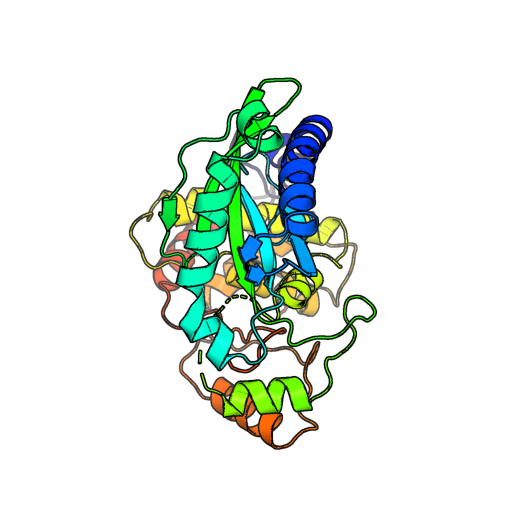.510 45.962 1.00 22.91 278 THR A O 1
ATOM 4258 N N . LYS A 1 279 ? 14.606 37.631 46.365 1.00 18.08 279 LYS A N 1
ATOM 4259 C CA . LYS A 1 279 ? 14.978 38.161 45.068 1.00 15.43 279 LYS A CA 1
ATOM 4260 C C . LYS A 1 279 ? 14.847 37.116 43.973 1.00 19.24 279 LYS A C 1
ATOM 4261 O O . LYS A 1 279 ? 14.281 37.390 42.921 1.00 18.26 279 LYS A O 1
ATOM 4280 N N . TYR A 1 280 ? 15.402 35.928 44.212 1.00 14.47 280 TYR A N 1
ATOM 4281 C CA . TYR A 1 280 ? 15.400 34.877 43.205 1.00 14.19 280 TYR A CA 1
ATOM 4282 C C . TYR A 1 280 ? 14.512 33.701 43.549 1.00 16.93 280 TYR A C 1
ATOM 4283 O O . TYR A 1 280 ? 14.180 32.910 42.682 1.00 20.00 280 TYR A O 1
ATOM 4301 N N . TYR A 1 281 ? 14.119 33.591 44.815 1.00 19.93 281 TYR A N 1
ATOM 4302 C CA . TYR A 1 281 ? 13.108 32.632 45.235 1.00 17.36 281 TYR A CA 1
ATOM 4303 C C . TYR A 1 281 ? 12.167 33.318 46.199 1.00 22.84 281 TYR A C 1
ATOM 4304 O O . TYR A 1 281 ? 12.566 34.212 46.943 1.00 22.01 281 TYR A O 1
ATOM 4322 N N . THR A 1 282 ? 10.916 32.899 46.170 1.00 20.74 282 THR A N 1
ATOM 4323 C CA . THR A 1 282 ? 9.912 33.396 47.091 1.00 20.69 282 THR A CA 1
ATOM 4324 C C . THR A 1 282 ? 9.459 32.271 47.999 1.00 22.85 282 THR A C 1
ATOM 4325 O O . THR A 1 282 ? 9.920 31.132 47.868 1.00 24.71 282 THR A O 1
ATOM 4336 N N . LEU A 1 283 ? 8.548 32.592 48.913 1.00 24.48 283 LEU A N 1
ATOM 4337 C CA . LEU A 1 283 ? 7.995 31.593 49.819 1.00 27.53 283 LEU A CA 1
ATOM 4338 C C . LEU A 1 283 ? 6.689 30.985 49.285 1.00 29.46 283 LEU A C 1
ATOM 4339 O O . LEU A 1 283 ? 5.977 30.296 50.009 1.00 31.62 283 LEU A O 1
ATOM 4355 N N . HIS A 1 284 ? 6.400 31.210 48.005 1.00 22.83 284 HIS A N 1
ATOM 4356 C CA . HIS A 1 284 ? 5.157 30.731 47.394 1.00 25.86 284 HIS A CA 1
ATOM 4357 C C . HIS A 1 284 ? 5.157 29.202 47.272 1.00 27.46 284 HIS A C 1
ATOM 4358 O O . HIS A 1 284 ? 4.145 28.553 47.531 1.00 27.84 284 HIS A O 1
ATOM 4372 N N . ASN A 1 285 ? 6.306 28.643 46.886 1.00 23.26 285 ASN A N 1
ATOM 4373 C CA . ASN A 1 285 ? 6.475 27.201 46.815 1.00 25.55 285 ASN A CA 1
ATOM 4374 C C . ASN A 1 285 ? 6.687 26.601 48.206 1.00 23.51 285 ASN A C 1
ATOM 4375 O O . ASN A 1 285 ? 7.565 27.040 48.959 1.00 22.63 285 ASN A O 1
ATOM 4386 N N . ALA A 1 286 ? 5.870 25.610 48.550 1.00 28.07 286 ALA A N 1
ATOM 4387 C CA . ALA A 1 286 ? 5.872 25.052 49.904 1.00 27.81 286 ALA A CA 1
ATOM 4388 C C . ALA A 1 286 ? 7.229 24.469 50.303 1.00 28.20 286 ALA A C 1
ATOM 4389 O O . ALA A 1 286 ? 7.704 24.703 51.418 1.00 27.96 286 ALA A O 1
ATOM 4396 N N . ILE A 1 287 ? 7.863 23.730 49.393 1.00 25.37 287 ILE A N 1
ATOM 4397 C CA . ILE A 1 287 ? 9.187 23.154 49.656 1.00 22.65 287 ILE A CA 1
ATOM 4398 C C . ILE A 1 287 ? 10.253 24.232 49.866 1.00 21.20 287 ILE A C 1
ATOM 4399 O O . ILE A 1 287 ? 11.092 24.120 50.771 1.00 21.74 287 ILE A O 1
ATOM 4415 N N . ILE A 1 288 ? 10.235 25.276 49.043 1.00 21.72 288 ILE A N 1
ATOM 4416 C CA . ILE A 1 288 ? 11.212 26.349 49.209 1.00 20.04 288 ILE A CA 1
ATOM 4417 C C . ILE A 1 288 ? 10.922 27.051 50.528 1.00 21.91 288 ILE A C 1
ATOM 4418 O O . ILE A 1 288 ? 11.836 27.351 51.295 1.00 18.93 288 ILE A O 1
ATOM 4434 N N . GLU A 1 289 ? 9.649 27.295 50.809 1.00 21.18 289 GLU A N 1
ATOM 4435 C CA . GLU A 1 289 ? 9.308 27.970 52.052 1.00 21.35 289 GLU A CA 1
ATOM 4436 C C . GLU A 1 289 ? 9.817 27.161 53.233 1.00 23.56 289 GLU A C 1
ATOM 4437 O O . GLU A 1 289 ? 10.385 27.708 54.165 1.00 23.82 289 GLU A O 1
ATOM 4449 N N . ASP A 1 290 ? 9.617 25.853 53.186 1.00 23.67 290 ASP A N 1
ATOM 4450 C CA . ASP A 1 290 ? 10.027 25.000 54.298 1.00 23.69 290 ASP A CA 1
ATOM 4451 C C . ASP A 1 290 ? 11.545 25.084 54.490 1.00 26.90 290 ASP A C 1
ATOM 4452 O O . ASP A 1 290 ? 12.042 25.249 55.611 1.00 25.09 290 ASP A O 1
ATOM 4461 N N . CYS A 1 291 ? 12.282 25.012 53.390 1.00 20.66 291 CYS A N 1
ATOM 4462 C CA . CYS A 1 291 ? 13.733 25.175 53.434 1.00 22.86 291 CYS A CA 1
ATOM 4463 C C . CYS A 1 291 ? 14.161 26.491 54.089 1.00 22.24 291 CYS A C 1
ATOM 4464 O O . CYS A 1 291 ? 14.998 26.501 54.989 1.00 22.62 291 CYS A O 1
ATOM 4472 N N . VAL A 1 292 ? 13.571 27.598 53.654 1.00 20.13 292 VAL A N 1
ATOM 4473 C CA . VAL A 1 292 ? 13.940 28.900 54.171 1.00 21.72 292 VAL A CA 1
ATOM 4474 C C . VAL A 1 292 ? 13.572 29.020 55.649 1.00 20.96 292 VAL A C 1
ATOM 4475 O O . VAL A 1 292 ? 14.396 29.473 56.443 1.00 21.42 292 VAL A O 1
ATOM 4488 N N . ARG A 1 293 ? 12.362 28.604 56.009 1.00 21.34 293 ARG A N 1
ATOM 4489 C CA . ARG A 1 293 ? 11.915 28.618 57.394 1.00 26.71 293 ARG A CA 1
ATOM 4490 C C . ARG A 1 293 ? 12.902 27.867 58.294 1.00 27.11 293 ARG A C 1
ATOM 4491 O O . ARG A 1 293 ? 13.277 28.374 59.358 1.00 25.51 293 ARG A O 1
ATOM 4512 N N . LYS A 1 294 ? 13.341 26.685 57.857 1.00 23.95 294 LYS A N 1
ATOM 4513 C CA . LYS A 1 294 ? 14.277 25.878 58.636 1.00 27.50 294 LYS A CA 1
ATOM 4514 C C . LYS A 1 294 ? 15.609 26.603 58.799 1.00 23.28 294 LYS A C 1
ATOM 4515 O O . LYS A 1 294 ? 16.210 26.591 59.882 1.00 24.32 294 LYS A O 1
ATOM 4534 N N . GLN A 1 295 ? 16.056 27.251 57.721 1.00 19.66 295 GLN A N 1
ATOM 4535 C CA . GLN A 1 295 ? 17.332 27.967 57.717 1.00 21.08 295 GLN A CA 1
ATOM 4536 C C . GLN A 1 295 ? 17.333 29.068 58.761 1.00 25.43 295 GLN A C 1
ATOM 4537 O O . GLN A 1 295 ? 18.336 29.287 59.453 1.00 24.40 295 GLN A O 1
ATOM 4551 N N . LEU A 1 296 ? 16.206 29.759 58.884 1.00 22.63 296 LEU A N 1
ATOM 4552 C CA . LEU A 1 296 ? 16.168 30.987 59.676 1.00 22.96 296 LEU A CA 1
ATOM 4553 C C . LEU A 1 296 ? 16.173 30.730 61.183 1.00 25.07 296 LEU A C 1
ATOM 4554 O O . LEU A 1 296 ? 16.468 31.643 61.961 1.00 27.86 296 LEU A O 1
ATOM 4570 N N . LYS A 1 297 ? 15.888 29.493 61.580 1.00 26.05 297 LYS A N 1
ATOM 4571 C CA . LYS A 1 297 ? 15.844 29.102 62.990 1.00 26.99 297 LYS A CA 1
ATOM 4572 C C . LYS A 1 297 ? 17.200 28.641 63.518 1.00 28.20 297 LYS A C 1
ATOM 4573 O O . LYS A 1 297 ? 17.326 28.296 64.698 1.00 32.49 297 LYS A O 1
ATOM 4592 N N . LYS A 1 298 ? 18.210 28.608 62.651 1.00 25.36 298 LYS A N 1
ATOM 4593 C CA . LYS A 1 298 ? 19.512 28.070 63.038 1.00 24.76 298 LYS A CA 1
ATOM 4594 C C . LYS A 1 298 ? 20.357 29.119 63.742 1.00 28.40 298 LYS A C 1
ATOM 4595 O O . LYS A 1 298 ? 19.945 30.267 63.868 1.00 26.05 298 LYS A O 1
ATOM 4614 N N . GLU A 1 299 ? 21.530 28.711 64.222 1.00 26.99 299 GLU A N 1
ATOM 4615 C CA . GLU A 1 299 ? 22.391 29.611 64.979 1.00 26.53 299 GLU A CA 1
ATOM 4616 C C . GLU A 1 299 ? 22.877 30.760 64.102 1.00 22.86 299 GLU A C 1
ATOM 4617 O O . GLU A 1 299 ? 23.300 30.559 62.962 1.00 23.86 299 GLU A O 1
ATOM 4629 N N . ARG A 1 300 ? 22.816 31.968 64.649 1.00 23.58 300 ARG A N 1
ATOM 4630 C CA . ARG A 1 300 ? 23.183 33.156 63.900 1.00 20.66 300 ARG A CA 1
ATOM 4631 C C . ARG A 1 300 ? 24.678 33.386 64.049 1.00 20.77 300 ARG A C 1
ATOM 4632 O O . ARG A 1 300 ? 25.275 32.891 65.013 1.00 21.86 300 ARG A O 1
ATOM 4653 N N . PRO A 1 301 ? 25.289 34.115 63.100 1.00 16.56 301 PRO A N 1
ATOM 4654 C CA . PRO A 1 301 ? 24.702 34.876 61.986 1.00 15.34 301 PRO A CA 1
ATOM 4655 C C . PRO A 1 301 ? 24.130 34.025 60.859 1.00 23.59 301 PRO A C 1
ATOM 4656 O O . PRO A 1 301 ? 24.723 33.023 60.466 1.00 16.52 301 PRO A O 1
ATOM 4667 N N . ILE A 1 302 ? 22.988 34.453 60.345 1.00 16.30 302 ILE A N 1
ATOM 4668 C CA . ILE A 1 302 ? 22.440 33.892 59.118 1.00 16.86 302 ILE A CA 1
ATOM 4669 C C . ILE A 1 302 ? 22.434 34.974 58.053 1.00 16.45 302 ILE A C 1
ATOM 4670 O O . ILE A 1 302 ? 21.900 36.059 58.241 1.00 16.06 302 ILE A O 1
ATOM 4686 N N . ILE A 1 303 ? 23.081 34.666 56.942 1.00 13.70 303 ILE A N 1
ATOM 4687 C CA . ILE A 1 303 ? 23.024 35.480 55.748 1.00 13.37 303 ILE A CA 1
ATOM 4688 C C . ILE A 1 303 ? 22.733 34.499 54.622 1.00 13.16 303 ILE A C 1
ATOM 4689 O O . ILE A 1 303 ? 23.643 33.888 54.072 1.00 16.21 303 ILE A O 1
ATOM 4705 N N . LEU A 1 304 ? 21.455 34.334 54.299 1.00 14.70 304 LEU A N 1
ATOM 4706 C CA . LEU A 1 304 ? 21.042 33.357 53.314 1.00 12.95 304 LEU A CA 1
ATOM 4707 C C . LEU A 1 304 ? 21.387 33.859 51.909 1.00 12.82 304 LEU A C 1
ATOM 4708 O O . LEU A 1 304 ? 21.066 34.988 51.552 1.00 13.36 304 LEU A O 1
ATOM 4724 N N . ASP A 1 305 ? 22.081 33.038 51.130 1.00 11.85 305 ASP A N 1
ATOM 4725 C CA . ASP A 1 305 ? 22.419 33.367 49.751 1.00 10.16 305 ASP A CA 1
ATOM 4726 C C . ASP A 1 305 ? 21.161 33.719 48.958 1.00 10.75 305 ASP A C 1
ATOM 4727 O O . ASP A 1 305 ? 20.290 32.878 48.829 1.00 11.79 305 ASP A O 1
ATOM 4736 N N . PRO A 1 306 ? 21.056 34.951 48.416 1.00 11.87 306 PRO A N 1
ATOM 4737 C CA . PRO A 1 306 ? 19.867 35.242 47.615 1.00 12.07 306 PRO A CA 1
ATOM 4738 C C . PRO A 1 306 ? 19.720 34.327 46.406 1.00 12.84 306 PRO A C 1
ATOM 4739 O O . PRO A 1 306 ? 18.613 34.177 45.902 1.00 12.78 306 PRO A O 1
ATOM 4750 N N . ALA A 1 307 ? 20.833 33.748 45.958 1.00 11.17 307 ALA A N 1
ATOM 4751 C CA . ALA A 1 307 ? 20.861 32.849 44.809 1.00 12.06 307 ALA A CA 1
ATOM 4752 C C . ALA A 1 307 ? 20.629 31.379 45.163 1.00 15.41 307 ALA A C 1
ATOM 4753 O O . ALA A 1 307 ? 20.456 30.571 44.266 1.00 13.92 307 ALA A O 1
ATOM 4760 N N . ASP A 1 308 ? 20.633 31.032 46.452 1.00 15.70 308 ASP A N 1
ATOM 4761 C CA . ASP A 1 308 ? 20.645 29.622 46.863 1.00 13.52 308 ASP A CA 1
ATOM 4762 C C . ASP A 1 308 ? 20.050 29.477 48.266 1.00 13.97 308 ASP A C 1
ATOM 4763 O O . ASP A 1 308 ? 20.735 29.739 49.257 1.00 14.65 308 ASP A O 1
ATOM 4772 N N . PRO A 1 309 ? 18.796 29.023 48.358 1.00 13.99 309 PRO A N 1
ATOM 4773 C CA . PRO A 1 309 ? 18.116 28.990 49.650 1.00 18.03 309 PRO A CA 1
ATOM 4774 C C . PRO A 1 309 ? 18.689 27.953 50.604 1.00 18.68 309 PRO A C 1
ATOM 4775 O O . PRO A 1 309 ? 18.287 27.930 51.762 1.00 19.02 309 PRO A O 1
ATOM 4786 N N . THR A 1 310 ? 19.552 27.072 50.107 1.00 17.38 310 THR A N 1
ATOM 4787 C CA . THR A 1 310 ? 20.123 26.036 50.960 1.00 19.33 310 THR A CA 1
ATOM 4788 C C . THR A 1 310 ? 21.416 26.479 51.630 1.00 16.59 310 THR A C 1
ATOM 4789 O O . THR A 1 310 ? 21.945 25.751 52.477 1.00 18.92 310 THR A O 1
ATOM 4800 N N . LEU A 1 311 ? 21.911 27.679 51.311 1.00 13.10 311 LEU A N 1
ATOM 4801 C CA . LEU A 1 311 ? 23.210 28.130 51.821 1.00 13.69 311 LEU A CA 1
ATOM 4802 C C . LEU A 1 311 ? 23.131 29.342 52.732 1.00 15.15 311 LEU A C 1
ATOM 4803 O O . LEU A 1 311 ? 22.769 30.432 52.290 1.00 16.23 311 LEU A O 1
ATOM 4819 N N . ASN A 1 312 ? 23.506 29.149 53.989 1.00 14.67 312 ASN A N 1
ATOM 4820 C CA . ASN A 1 312 ? 23.834 30.269 54.847 1.00 16.54 312 ASN A CA 1
ATOM 4821 C C . ASN A 1 312 ? 25.296 30.613 54.619 1.00 16.18 312 ASN A C 1
ATOM 4822 O O . ASN A 1 312 ? 26.195 29.905 55.077 1.00 16.95 312 ASN A O 1
ATOM 4833 N N . VAL A 1 313 ? 25.518 31.700 53.897 1.00 12.20 313 VAL A N 1
ATOM 4834 C CA . VAL A 1 313 ? 26.861 32.106 53.503 1.00 14.35 313 VAL A CA 1
ATOM 4835 C C . VAL A 1 313 ? 27.738 32.433 54.721 1.00 14.94 313 VAL A C 1
ATOM 4836 O O . VAL A 1 313 ? 28.971 32.382 54.645 1.00 14.90 313 VAL A O 1
ATOM 4849 N N . ALA A 1 314 ? 27.111 32.743 55.855 1.00 13.45 314 ALA A N 1
ATOM 4850 C CA . ALA A 1 314 ? 27.838 33.083 57.064 1.00 13.39 314 ALA A CA 1
ATOM 4851 C C . ALA A 1 314 ? 28.183 31.899 57.968 1.00 15.88 314 ALA A C 1
ATOM 4852 O O . ALA A 1 314 ? 28.901 32.071 58.947 1.00 18.16 314 ALA A O 1
ATOM 4859 N N . GLU A 1 315 ? 27.649 30.707 57.686 1.00 17.70 315 GLU A N 1
ATOM 4860 C CA . GLU A 1 315 ? 27.754 29.595 58.636 1.00 17.86 315 GLU A CA 1
ATOM 4861 C C . GLU A 1 315 ? 29.195 29.084 58.799 1.00 17.73 315 GLU A C 1
ATOM 4862 O O . GLU A 1 315 ? 29.891 28.821 57.813 1.00 19.96 315 GLU A O 1
ATOM 4874 N N . GLY A 1 316 ? 29.626 28.951 60.048 1.00 21.33 316 GLY A N 1
ATOM 4875 C CA . GLY A 1 316 ? 30.857 28.249 60.380 1.00 21.62 316 GLY A CA 1
ATOM 4876 C C . GLY A 1 316 ? 32.134 29.076 60.390 1.00 21.73 316 GLY A C 1
ATOM 4877 O O . GLY A 1 316 ? 33.223 28.535 60.637 1.00 24.69 316 GLY A O 1
ATOM 4881 N N . TYR A 1 317 ? 32.016 30.378 60.182 1.00 19.08 317 TYR A N 1
ATOM 4882 C CA . TYR A 1 317 ? 33.202 31.218 60.004 1.00 21.87 317 TYR A CA 1
ATOM 4883 C C . TYR A 1 317 ? 33.514 32.063 61.235 1.00 23.34 317 TYR A C 1
ATOM 4884 O O . TYR A 1 317 ? 32.692 32.213 62.140 1.00 20.11 317 TYR A O 1
ATOM 4902 N N . ARG A 1 318 ? 34.732 32.597 61.254 1.00 19.08 318 ARG A N 1
ATOM 4903 C CA . ARG A 1 318 ? 35.268 33.327 62.390 1.00 17.05 318 ARG A CA 1
ATOM 4904 C C . ARG A 1 318 ? 34.801 34.771 62.405 1.00 16.72 318 ARG A C 1
ATOM 4905 O O . ARG A 1 318 ? 35.601 35.695 62.224 1.00 17.92 318 ARG A O 1
ATOM 4926 N N . TRP A 1 319 ? 33.511 34.979 62.630 1.00 18.15 319 TRP A N 1
ATOM 4927 C CA . TRP A 1 319 ? 32.983 36.335 62.680 1.00 15.22 319 TRP A CA 1
ATOM 4928 C C . TRP A 1 319 ? 33.534 37.062 63.911 1.00 19.05 319 TRP A C 1
ATOM 4929 O O . TRP A 1 319 ? 33.544 38.304 63.948 1.00 17.79 319 TRP A O 1
ATOM 4950 N N . ASP A 1 320 ? 33.990 36.307 64.910 1.00 18.87 320 ASP A N 1
ATOM 4951 C CA . ASP A 1 320 ? 34.536 36.927 66.117 1.00 18.21 320 ASP A CA 1
ATOM 4952 C C . ASP A 1 320 ? 35.759 37.766 65.742 1.00 19.19 320 ASP A C 1
ATOM 4953 O O . ASP A 1 320 ? 35.917 38.895 66.229 1.00 17.73 320 ASP A O 1
ATOM 4962 N N . ILE A 1 321 ? 36.595 37.245 64.845 1.00 18.22 321 ILE A N 1
ATOM 4963 C CA . ILE A 1 321 ? 37.779 37.981 64.410 1.00 17.30 321 ILE A CA 1
ATOM 4964 C C . ILE A 1 321 ? 37.373 39.236 63.651 1.00 17.06 321 ILE A C 1
ATOM 4965 O O . ILE A 1 321 ? 37.951 40.321 63.868 1.00 15.52 321 ILE A O 1
ATOM 4981 N N . VAL A 1 322 ? 36.378 39.094 62.782 1.00 15.97 322 VAL A N 1
ATOM 4982 C CA . VAL A 1 322 ? 35.921 40.218 61.956 1.00 15.22 322 VAL A CA 1
ATOM 4983 C C . VAL A 1 322 ? 35.402 41.326 62.863 1.00 16.57 322 VAL A C 1
ATOM 4984 O O . VAL A 1 322 ? 35.711 42.498 62.653 1.00 14.70 322 VAL A O 1
ATOM 4997 N N . ALA A 1 323 ? 34.653 40.956 63.894 1.00 16.94 323 ALA A N 1
ATOM 4998 C CA . ALA A 1 323 ? 34.103 41.940 64.819 1.00 18.66 323 ALA A CA 1
ATOM 4999 C C . ALA A 1 323 ? 35.206 42.657 65.595 1.00 18.62 323 ALA A C 1
ATOM 5000 O O . ALA A 1 323 ? 35.131 43.868 65.836 1.00 19.91 323 ALA A O 1
ATOM 5007 N N . GLN A 1 324 ? 36.232 41.916 65.986 1.00 18.06 324 GLN A N 1
ATOM 5008 C CA . GLN A 1 324 ? 37.386 42.514 66.655 1.00 17.54 324 GLN A CA 1
ATOM 5009 C C . GLN A 1 324 ? 38.011 43.606 65.778 1.00 20.13 324 GLN A C 1
ATOM 5010 O O . GLN A 1 324 ? 38.300 44.701 66.254 1.00 21.18 324 GLN A O 1
ATOM 5024 N N . ARG A 1 325 ? 38.212 43.314 64.497 1.00 15.16 325 ARG A N 1
ATOM 5025 C CA . ARG A 1 325 ? 38.772 44.323 63.595 1.00 15.88 325 ARG A CA 1
ATOM 5026 C C . ARG A 1 325 ? 37.793 45.486 63.328 1.00 14.95 325 ARG A C 1
ATOM 5027 O O . ARG A 1 325 ? 38.216 46.637 63.233 1.00 15.57 325 ARG A O 1
ATOM 5048 N N . ALA A 1 326 ? 36.506 45.196 63.160 1.00 15.44 326 ALA A N 1
ATOM 5049 C CA . ALA A 1 326 ? 35.514 46.262 62.992 1.00 12.82 326 ALA A CA 1
ATOM 5050 C C . ALA A 1 326 ? 35.511 47.199 64.205 1.00 14.50 326 ALA A C 1
ATOM 5051 O O . ALA A 1 326 ? 35.351 48.422 64.066 1.00 16.25 326 ALA A O 1
ATOM 5058 N N . SER A 1 327 ? 35.677 46.636 65.397 1.00 16.49 327 SER A N 1
ATOM 5059 C CA . SER A 1 327 ? 35.752 47.452 66.606 1.00 19.38 327 SER A CA 1
ATOM 5060 C C . SER A 1 327 ? 36.949 48.409 66.540 1.00 23.58 327 SER A C 1
ATOM 5061 O O . SER A 1 327 ? 36.855 49.594 66.895 1.00 19.22 327 SER A O 1
ATOM 5069 N N . GLN A 1 328 ? 38.079 47.913 66.052 1.00 15.82 328 GLN A N 1
ATOM 5070 C CA . GLN A 1 328 ? 39.253 48.762 65.911 1.00 15.98 328 GLN A CA 1
ATOM 5071 C C . GLN A 1 328 ? 39.009 49.825 64.849 1.00 14.98 328 GLN A C 1
ATOM 5072 O O . GLN A 1 328 ? 39.392 50.995 65.015 1.00 15.37 328 GLN A O 1
ATOM 5086 N N . CYS A 1 329 ? 38.387 49.410 63.749 1.00 14.20 329 CYS A N 1
ATOM 5087 C CA . CYS A 1 329 ? 38.124 50.313 62.638 1.00 13.39 329 CYS A CA 1
ATOM 5088 C C . CYS A 1 329 ? 37.308 51.519 63.093 1.00 14.88 329 CYS A C 1
ATOM 5089 O O . CYS A 1 329 ? 37.573 52.644 62.693 1.00 13.80 329 CYS A O 1
ATOM 5097 N N . LEU A 1 330 ? 36.330 51.283 63.957 1.00 13.89 330 LEU A N 1
ATOM 5098 C CA . LEU A 1 330 ? 35.443 52.352 64.408 1.00 14.35 330 LEU A CA 1
ATOM 5099 C C . LEU A 1 330 ? 36.148 53.404 65.259 1.00 15.73 330 LEU A C 1
ATOM 5100 O O . LEU A 1 330 ? 35.588 54.479 65.513 1.00 16.88 330 LEU A O 1
ATOM 5116 N N . LYS A 1 331 ? 37.368 53.104 65.709 1.00 17.37 331 LYS A N 1
ATOM 5117 C CA . LYS A 1 331 ? 38.147 54.055 66.496 1.00 17.00 331 LYS A CA 1
ATOM 5118 C C . LYS A 1 331 ? 39.047 54.943 65.634 1.00 18.06 331 LYS A C 1
ATOM 5119 O O . LYS A 1 331 ? 39.753 55.819 66.156 1.00 17.40 331 LYS A O 1
ATOM 5138 N N . GLN A 1 332 ? 39.027 54.702 64.327 1.00 16.20 332 GLN A N 1
ATOM 5139 C CA . GLN A 1 332 ? 39.976 55.325 63.410 1.00 15.11 332 GLN A CA 1
ATOM 5140 C C . GLN A 1 332 ? 39.383 56.568 62.746 1.00 15.23 332 GLN A C 1
ATOM 5141 O O . GLN A 1 332 ? 38.171 56.794 62.766 1.00 16.68 332 GLN A O 1
ATOM 5155 N N . ASP A 1 333 ? 40.258 57.349 62.142 1.00 15.64 333 ASP A N 1
ATOM 5156 C CA . ASP A 1 333 ? 39.889 58.601 61.496 1.00 15.26 333 ASP A CA 1
ATOM 5157 C C . ASP A 1 333 ? 38.818 58.428 60.427 1.00 14.50 333 ASP A C 1
ATOM 5158 O O . ASP A 1 333 ? 38.034 59.354 60.172 1.00 14.95 333 ASP A O 1
ATOM 5167 N N . CYS A 1 334 ? 38.803 57.264 59.780 1.00 15.64 334 CYS A N 1
ATOM 5168 C CA . CYS A 1 334 ? 37.825 57.003 58.714 1.00 13.82 334 CYS A CA 1
ATOM 5169 C C . CYS A 1 334 ? 36.417 56.878 59.241 1.00 13.38 334 CYS A C 1
ATOM 5170 O O . CYS A 1 334 ? 35.476 56.892 58.440 1.00 16.31 334 CYS A O 1
ATOM 5178 N N . CYS A 1 335 ? 36.254 56.769 60.559 1.00 13.46 335 CYS A N 1
ATOM 5179 C CA . CYS A 1 335 ? 34.926 56.666 61.177 1.00 14.91 335 CYS A CA 1
ATOM 5180 C C . CYS A 1 335 ? 34.624 57.818 62.129 1.00 15.13 335 CYS A C 1
ATOM 5181 O O . CYS A 1 335 ? 33.719 57.711 62.975 1.00 15.39 335 CYS A O 1
ATOM 5189 N N . TYR A 1 336 ? 35.372 58.914 61.979 1.00 15.22 336 TYR A N 1
ATOM 5190 C CA . TYR A 1 336 ? 35.169 60.143 62.753 1.00 16.33 336 TYR A CA 1
ATOM 5191 C C . TYR A 1 336 ? 35.033 61.338 61.816 1.00 18.81 336 TYR A C 1
ATOM 5192 O O . TYR A 1 336 ? 35.704 61.376 60.776 1.00 16.65 336 TYR A O 1
ATOM 5210 N N . ASP A 1 337 ? 34.209 62.329 62.191 1.00 21.81 337 ASP A N 1
ATOM 5211 C CA . ASP A 1 337 ? 34.155 63.560 61.399 1.00 28.10 337 ASP A CA 1
ATOM 5212 C C . ASP A 1 337 ? 35.356 64.417 61.767 1.00 26.26 337 ASP A C 1
ATOM 5213 O O . ASP A 1 337 ? 36.255 63.947 62.447 1.00 25.42 337 ASP A O 1
ATOM 5221 N N . ASN A 1 338 ? 35.394 65.669 61.322 1.00 26.34 338 ASN A N 1
ATOM 5222 C CA . ASN A 1 338 ? 36.566 66.487 61.581 1.00 28.21 338 ASN A CA 1
ATOM 5223 C C . ASN A 1 338 ? 36.409 67.318 62.854 1.00 30.44 338 ASN A C 1
ATOM 5224 O O . ASN A 1 338 ? 37.236 68.178 63.136 1.00 37.87 338 ASN A O 1
ATOM 5235 N N . ARG A 1 339 ? 35.355 67.038 63.621 1.00 31.86 339 ARG A N 1
ATOM 5236 C CA . ARG A 1 339 ? 35.137 67.675 64.923 1.00 31.68 339 ARG A CA 1
ATOM 5237 C C . ARG A 1 339 ? 35.176 66.626 66.040 1.00 26.17 339 ARG A C 1
ATOM 5238 O O . ARG A 1 339 ? 34.659 66.853 67.131 1.00 29.31 339 ARG A O 1
ATOM 5248 N N . GLU A 1 340 ? 35.794 65.480 65.750 1.00 25.07 340 GLU A N 1
ATOM 5249 C CA . GLU A 1 340 ? 35.971 64.393 66.721 1.00 24.58 340 GLU A CA 1
ATOM 5250 C C . GLU A 1 340 ? 34.662 63.772 67.212 1.00 26.96 340 GLU A C 1
ATOM 5251 O O . GLU A 1 340 ? 34.563 63.309 68.353 1.00 28.36 340 GLU A O 1
ATOM 5263 N N . ASN A 1 341 ? 33.663 63.752 66.339 1.00 21.22 341 ASN A N 1
ATOM 5264 C CA . ASN A 1 341 ? 32.439 63.009 66.595 1.00 21.19 341 ASN A CA 1
ATOM 5265 C C . ASN A 1 341 ? 32.438 61.741 65.766 1.00 20.98 341 ASN A C 1
ATOM 5266 O O . ASN A 1 341 ? 32.747 61.791 64.585 1.00 18.89 341 ASN A O 1
ATOM 5277 N N . PRO A 1 342 ? 32.091 60.598 66.371 1.00 19.51 342 PRO A N 1
ATOM 5278 C CA . PRO A 1 342 ? 31.911 59.399 65.541 1.00 18.24 342 PRO A CA 1
ATOM 5279 C C . PRO A 1 342 ? 30.902 59.658 64.428 1.00 18.88 342 PRO A C 1
ATOM 5280 O O . PRO A 1 342 ? 29.918 60.364 64.652 1.00 18.82 342 PRO A O 1
ATOM 5291 N N . ILE A 1 343 ? 31.173 59.126 63.241 1.00 16.75 343 ILE A N 1
ATOM 5292 C CA . ILE A 1 343 ? 30.206 59.122 62.155 1.00 17.21 343 ILE A CA 1
ATOM 5293 C C . ILE A 1 343 ? 28.968 58.342 62.598 1.00 17.66 343 ILE A C 1
ATOM 5294 O O . ILE A 1 343 ? 29.070 57.349 63.309 1.00 18.37 343 ILE A O 1
ATOM 5310 N N . SER A 1 344 ? 27.791 58.825 62.218 1.00 20.33 344 SER A N 1
ATOM 5311 C CA . SER A 1 344 ? 26.559 58.170 62.637 1.00 20.99 344 SER A CA 1
ATOM 5312 C C . SER A 1 344 ? 26.139 57.132 61.605 1.00 23.51 344 SER A C 1
ATOM 5313 O O . SER A 1 344 ? 26.223 57.357 60.400 1.00 27.60 344 SER A O 1
ATOM 5321 N N . SER A 1 345 ? 25.718 55.979 62.092 1.00 18.97 345 SER A N 1
ATOM 5322 C CA . SER A 1 345 ? 25.294 54.899 61.220 1.00 18.08 345 SER A CA 1
ATOM 5323 C C . SER A 1 345 ? 23.853 55.066 60.780 1.00 23.89 345 SER A C 1
ATOM 5324 O O . SER A 1 345 ? 23.079 55.824 61.374 1.00 24.00 345 SER A O 1
ATOM 5332 N N . TRP A 1 346 ? 23.504 54.360 59.714 1.00 18.49 346 TRP A N 1
ATOM 5333 C CA . TRP A 1 346 ? 22.142 54.365 59.221 1.00 18.78 346 TRP A CA 1
ATOM 5334 C C . TRP A 1 346 ? 21.254 53.614 60.202 1.00 23.86 346 TRP A C 1
ATOM 5335 O O . TRP A 1 346 ? 21.741 52.813 60.993 1.00 22.62 346 TRP A O 1
ATOM 5356 N N . ASN A 1 347 ? 19.947 53.843 60.124 1.00 24.78 347 ASN A N 1
ATOM 5357 C CA . ASN A 1 347 ? 19.003 53.075 60.912 1.00 31.66 347 ASN A CA 1
ATOM 5358 C C . ASN A 1 347 ? 18.695 51.811 60.135 1.00 34.18 347 ASN A C 1
ATOM 5359 O O . ASN A 1 347 ? 18.076 51.865 59.074 1.00 31.75 347 ASN A O 1
ATOM 5370 N N . VAL A 1 348 ? 19.199 50.692 60.648 1.00 29.56 348 VAL A N 1
ATOM 5371 C CA . VAL A 1 348 ? 19.037 49.385 60.033 1.00 35.91 348 VAL A CA 1
ATOM 5372 C C . VAL A 1 348 ? 19.583 49.370 58.612 1.00 39.51 348 VAL A C 1
ATOM 5373 O O . VAL A 1 348 ? 20.789 49.586 58.398 1.00 32.50 348 VAL A O 1
#

Foldseek 3Di:
DDLLADAQVCLVVCLVPAWDADPVVLVLVVVLVVLVQCCQQPDQQDLVGKHQPHKAWFDCNLQVQHTNPAQETEMETEIPPDDAQVRCVVCFVSVLVSSVVVLVVDPSQVVQVKDDWDWDPPQPIWTKIWGAGDPGGDIGIYIYGYDHQLADDDPQQDAGDVVSQVRVVVVDSVNLRSNLNSVRRVAAPVLSSLLNVQLVCCVPQPCVVCVPFQAFDSSLLSLLLVVQCCVQPVRDSDDRSLQSNLQSLVVLLVFQPAQDEDCRHHDCPDPSLVVLQVVQRPDGTDFDARNRHSNDRSPPPGPSVRVNVRSVVSQVGSSQAHPVRHGRHHGDD

Organism: Homo sapiens (NCBI:txid9606)

CATH classification: 3.30.460.10 (+1 more: 1.10.1410.20)

B-factor: mean 22.66, std 12.86, range [6.9, 108.83]

InterPro domains:
  IPR000626 Ubiquitin-like domain [PF00240] (436-505)
  IPR000626 Ubiquitin-like domain [PS50053] (434-509)
  IPR000626 Ubiquitin-like domain [SM00213] (354-429)
  IPR000626 Ubiquitin-like domain [SM00213] (434-505)
  IPR006116 2-5OAS/ClassI-CCAase, nucleotidyltransferase domain [cd05400] (29-212)
  IPR006117 2-5-oligoadenylate synthetase, C-terminal conserved site [PS00833] (300-310)
  IPR018952 2'-5'-oligoadenylate synthetase 1, domain 2/C-terminal [PF10421] (168-350)
  IPR029071 Ubiquitin-like domain superfamily [SSF54236] (354-427)
  IPR029071 Ubiquitin-like domain superfamily [SSF54236] (403-506)
  IPR043518 2-5-oligoadenylate synthetase, N-terminal conserved site [PS00832] (68-87)
  IPR043519 Nucleotidyltransferase superfamily [G3DSA:3.30.460.10] (1-165)
  IPR043519 Nucleotidyltransferase superfamily [SSF81301] (6-202)

GO terms:
  GO:0003725 double-stranded RNA binding (F, IDA)
  GO:1900246 positive regulation of RIG-I signaling pathway (P, IDA)
  GO:0070106 interleukin-27-mediated signaling pathway (P, IEP)
  GO:0005730 nucleolus (C, IDA)
  GO:0005737 cytoplasm (C, IDA)
  GO:0003677 DNA binding (F, ID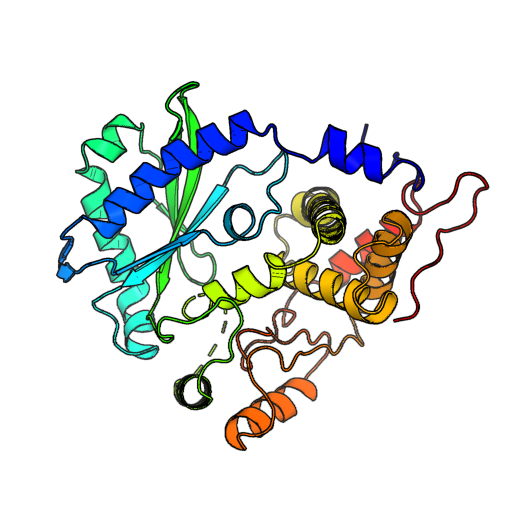A)
  GO:0045071 negative regulation of viral genome replication (P, IDA)
  GO:0009615 response to virus (P, IDA)
  GO:0005829 cytosol (C, TAS)
  GO:0005515 protein binding (F, IPI)
  GO:0005829 cytosol (C, IDA)
  GO:0051607 defense response to virus (P, IDA)
  GO:0046966 nuclear thyroid hormone receptor binding (F, TAS)
  GO:0016020 membrane (C, HDA)
  GO:0003723 RNA binding (F, HDA)

Solvent-accessible surface area: 16187 Å² total